Protein AF-A0A1E3VN25-F1 (afdb_monomer_lite)

Radius of gyration: 20.69 Å; chains: 1; bounding box: 50×33×60 Å

pLDDT: mean 80.06, std 19.4, range [27.08, 98.56]

Foldseek 3Di:
DDDDVDQDEAEAAEEDEAAQVAEDEKEAEQVQGIHAYEYNYAAEYHAHEYEYEYDQDQHDQKHKHQRYHDVDPDAHHDDHNYYDYQAPQWDWDWDCLDDVGRTIMIMIGGDPDFLLNLEDDPQSNLLRVLLSPDDCPDPLVSVLRRDGSVSNNVSSVQLVVVDPPPPPDDDDPDSNVSNVVSPPD

Organism: NCBI:txid1774970

Structure (mmCIF, N/CA/C/O backbone):
data_AF-A0A1E3VN25-F1
#
_entry.id   AF-A0A1E3VN25-F1
#
loop_
_atom_site.group_PDB
_atom_site.id
_atom_site.type_symbol
_atom_site.label_atom_id
_atom_site.label_alt_id
_atom_site.label_comp_id
_atom_site.label_asym_id
_atom_site.label_entity_id
_atom_site.label_seq_id
_atom_site.pdbx_PDB_ins_code
_atom_site.Cartn_x
_atom_site.Cartn_y
_atom_site.Cartn_z
_atom_site.occupancy
_atom_site.B_iso_or_equiv
_atom_site.auth_seq_id
_atom_site.auth_comp_id
_atom_site.auth_asym_id
_atom_site.auth_atom_id
_atom_site.pdbx_PDB_model_num
ATOM 1 N N . MET A 1 1 ? 5.893 9.841 14.122 1.00 37.09 1 MET A N 1
ATOM 2 C CA . MET A 1 1 ? 6.562 8.574 14.471 1.00 37.09 1 MET A CA 1
ATOM 3 C C . MET A 1 1 ? 6.726 7.831 13.165 1.00 37.09 1 MET A C 1
ATOM 5 O O . MET A 1 1 ? 5.731 7.710 12.468 1.00 37.09 1 MET A O 1
ATOM 9 N N . ALA A 1 2 ? 7.944 7.460 12.795 1.00 27.08 2 ALA A N 1
ATOM 10 C CA . ALA A 1 2 ? 8.196 6.635 11.620 1.00 27.08 2 ALA A CA 1
ATOM 11 C C . ALA A 1 2 ? 8.953 5.391 12.107 1.00 27.08 2 ALA A C 1
ATOM 13 O O . ALA A 1 2 ? 9.999 5.564 12.744 1.00 27.08 2 ALA A O 1
ATOM 14 N N . PRO A 1 3 ? 8.425 4.176 11.910 1.00 46.34 3 PRO A N 1
ATOM 15 C CA . PRO A 1 3 ? 9.238 2.965 11.883 1.00 46.34 3 PRO A CA 1
ATOM 16 C C . PRO A 1 3 ? 10.081 2.976 10.586 1.00 46.34 3 PRO A C 1
ATOM 18 O O . PRO A 1 3 ? 9.700 3.623 9.622 1.00 46.34 3 PRO A O 1
ATOM 21 N N . GLY A 1 4 ? 11.253 2.356 10.478 1.00 43.91 4 GLY A N 1
ATOM 22 C CA . GLY A 1 4 ? 12.013 1.678 11.514 1.00 43.91 4 GLY A CA 1
ATOM 23 C C . GLY A 1 4 ? 12.790 0.444 11.059 1.00 43.91 4 GLY A C 1
ATOM 24 O O . GLY A 1 4 ? 13.275 -0.232 11.951 1.00 43.91 4 GLY A O 1
ATOM 25 N N . ASN A 1 5 ? 12.933 0.109 9.764 1.00 50.78 5 ASN A N 1
ATOM 26 C CA . ASN A 1 5 ? 13.667 -1.091 9.281 1.00 50.78 5 ASN A CA 1
ATOM 27 C C . ASN A 1 5 ? 13.199 -2.433 9.900 1.00 50.78 5 ASN A C 1
ATOM 29 O O . ASN A 1 5 ? 13.860 -3.463 9.750 1.00 50.78 5 ASN A O 1
ATOM 33 N N . SER A 1 6 ? 12.078 -2.422 10.613 1.00 73.12 6 SER A N 1
ATOM 34 C CA . SER A 1 6 ? 11.507 -3.533 11.357 1.00 73.12 6 SER A CA 1
ATOM 35 C C . SER A 1 6 ? 10.011 -3.323 11.358 1.00 73.12 6 SER A C 1
ATOM 37 O O . SER A 1 6 ? 9.541 -2.316 11.884 1.00 73.12 6 SER A O 1
ATOM 39 N N . PHE A 1 7 ? 9.290 -4.319 10.856 1.00 82.44 7 PHE A N 1
ATOM 40 C CA . PHE A 1 7 ? 7.838 -4.370 10.938 1.00 82.44 7 PHE A CA 1
ATOM 41 C C . PHE A 1 7 ? 7.413 -4.251 12.404 1.00 82.44 7 PHE A C 1
ATOM 43 O O . PHE A 1 7 ? 7.749 -5.093 13.244 1.00 82.44 7 PHE A O 1
ATOM 50 N N . GLY A 1 8 ? 6.756 -3.148 12.727 1.00 89.44 8 GLY A N 1
ATOM 51 C CA . GLY A 1 8 ? 6.396 -2.754 14.074 1.00 89.44 8 GLY A CA 1
ATOM 52 C C . GLY A 1 8 ? 4.939 -3.055 14.391 1.00 89.44 8 GLY A C 1
ATOM 53 O O . GLY A 1 8 ? 4.064 -3.051 13.530 1.00 89.44 8 GLY A O 1
ATOM 54 N N . THR A 1 9 ? 4.651 -3.274 15.672 1.00 94.00 9 THR A N 1
ATOM 55 C CA . THR A 1 9 ? 3.278 -3.232 16.182 1.00 94.00 9 THR A CA 1
ATOM 56 C C . THR A 1 9 ? 3.162 -2.144 17.238 1.00 94.00 9 THR A C 1
ATOM 58 O O . THR A 1 9 ? 3.944 -2.109 18.187 1.00 94.00 9 THR A O 1
ATOM 61 N N . ILE A 1 10 ? 2.181 -1.259 17.075 1.00 94.50 10 ILE A N 1
ATOM 62 C CA . ILE A 1 10 ? 1.842 -0.218 18.051 1.00 94.50 10 ILE A CA 1
ATOM 63 C C . ILE A 1 10 ? 0.465 -0.529 18.623 1.00 94.50 10 ILE A C 1
ATOM 65 O O . ILE A 1 10 ? -0.475 -0.751 17.869 1.00 94.50 10 ILE A O 1
ATOM 69 N N . THR A 1 11 ? 0.323 -0.499 19.946 1.00 95.88 11 THR A N 1
ATOM 70 C CA . THR A 1 11 ? -0.977 -0.656 20.613 1.00 95.88 11 THR A CA 1
ATOM 71 C C . THR A 1 11 ? -1.480 0.687 21.128 1.00 95.88 11 THR A C 1
ATOM 73 O O . THR A 1 11 ? -0.760 1.405 21.822 1.00 95.88 11 THR A O 1
ATOM 76 N N . VAL A 1 12 ? -2.736 1.009 20.825 1.00 96.56 12 VAL A N 1
ATOM 77 C CA . VAL A 1 12 ? -3.439 2.209 21.282 1.00 96.56 12 VAL A CA 1
ATOM 78 C C . VAL A 1 12 ? -4.573 1.790 22.213 1.00 96.56 12 VAL A C 1
ATOM 80 O O . VAL A 1 12 ? -5.569 1.221 21.778 1.00 96.56 12 VAL A O 1
ATOM 83 N N . ASN A 1 13 ? -4.436 2.099 23.503 1.00 95.50 13 ASN A N 1
ATOM 84 C CA . ASN A 1 13 ? -5.470 1.857 24.514 1.00 95.50 13 ASN A CA 1
ATOM 85 C C . ASN A 1 13 ? -6.405 3.069 24.622 1.00 95.50 13 ASN A C 1
ATOM 87 O O . ASN A 1 13 ? -6.317 3.853 25.567 1.00 95.50 13 ASN A O 1
ATOM 91 N N . GLY A 1 14 ? -7.245 3.264 23.607 1.00 94.69 14 GLY A N 1
ATOM 92 C CA . GLY A 1 14 ? -8.163 4.395 23.505 1.00 94.69 14 GLY A CA 1
ATOM 93 C C . GLY A 1 14 ? -8.570 4.677 22.061 1.00 94.69 14 GLY A C 1
ATOM 94 O O . GLY A 1 14 ? -8.348 3.864 21.169 1.00 94.69 14 GLY A O 1
ATOM 95 N N . ALA A 1 15 ? -9.170 5.845 21.824 1.00 94.94 15 ALA A N 1
ATOM 96 C CA . ALA A 1 15 ? -9.572 6.240 20.479 1.00 94.94 15 ALA A CA 1
ATOM 97 C C . ALA A 1 15 ? -8.350 6.525 19.587 1.00 94.94 15 ALA A C 1
ATOM 99 O O . ALA A 1 15 ? -7.492 7.338 19.934 1.00 94.94 15 ALA A O 1
ATOM 100 N N . PHE A 1 16 ? -8.316 5.910 18.406 1.00 96.94 16 PHE A N 1
ATOM 101 C CA . PHE A 1 16 ? -7.372 6.226 17.340 1.00 96.94 16 PHE A CA 1
ATOM 102 C C . PHE A 1 16 ? -8.058 7.136 16.320 1.00 96.94 16 PHE A C 1
ATOM 104 O O . PHE A 1 16 ? -9.130 6.819 15.805 1.00 96.94 16 PHE A O 1
ATOM 111 N N . SER A 1 17 ? -7.492 8.314 16.052 1.00 96.88 17 SER A N 1
ATOM 112 C CA . SER A 1 17 ? -8.093 9.288 15.135 1.00 96.88 17 SER A CA 1
ATOM 113 C C . SER A 1 17 ? -7.047 9.964 14.259 1.00 96.88 17 SER A C 1
ATOM 115 O O . SER A 1 17 ? -6.059 10.488 14.765 1.00 96.88 17 SER A O 1
ATOM 117 N N . MET A 1 18 ? -7.286 9.968 12.947 1.00 97.25 18 MET A N 1
ATOM 118 C CA . MET A 1 18 ? -6.381 10.531 11.941 1.00 97.25 18 MET A CA 1
ATOM 119 C C . MET A 1 18 ? -7.134 11.524 11.054 1.00 97.25 18 MET A C 1
ATOM 121 O O . MET A 1 18 ? -8.080 11.143 10.364 1.00 97.25 18 MET A O 1
ATOM 125 N N . ALA A 1 19 ? -6.704 12.788 11.059 1.00 96.50 19 ALA A N 1
ATOM 126 C CA . ALA A 1 19 ? -7.334 13.874 10.306 1.00 96.50 19 ALA A CA 1
ATOM 127 C C . ALA A 1 19 ? -6.709 14.072 8.918 1.00 96.50 19 ALA A C 1
ATOM 129 O O . ALA A 1 19 ? -5.633 13.556 8.639 1.00 96.50 19 ALA A O 1
ATOM 130 N N . ALA A 1 20 ? -7.346 14.860 8.047 1.00 94.06 20 ALA A N 1
ATOM 131 C CA . ALA A 1 20 ? -6.892 15.079 6.667 1.00 94.06 20 ALA A CA 1
ATOM 132 C C . ALA A 1 20 ? -5.449 15.607 6.517 1.00 94.06 20 ALA A C 1
ATOM 134 O O . ALA A 1 20 ? -4.796 15.331 5.516 1.00 94.06 20 ALA A O 1
ATOM 135 N N . ALA A 1 21 ? -4.930 16.332 7.514 1.00 93.56 21 ALA A N 1
ATOM 136 C CA . ALA A 1 21 ? -3.541 16.805 7.531 1.00 93.56 21 ALA A CA 1
ATOM 137 C C . ALA A 1 21 ? -2.537 15.761 8.067 1.00 93.56 21 ALA A C 1
ATOM 139 O O . ALA A 1 21 ? -1.338 16.026 8.123 1.00 93.56 21 ALA A O 1
ATOM 140 N N . SER A 1 22 ? -3.017 14.595 8.503 1.00 96.62 22 SER A N 1
ATOM 141 C CA . SER A 1 22 ? -2.207 13.509 9.048 1.00 96.62 22 SER A CA 1
ATOM 142 C C . SER A 1 22 ? -1.805 12.512 7.959 1.00 96.62 22 SER A C 1
ATOM 144 O O . SER A 1 22 ? -2.571 12.229 7.036 1.00 96.62 22 SER A O 1
ATOM 146 N N . THR A 1 23 ? -0.624 11.918 8.128 1.00 96.88 23 THR A N 1
ATOM 147 C CA . THR A 1 23 ? -0.127 10.817 7.295 1.00 96.88 23 THR A CA 1
ATOM 148 C C . THR A 1 23 ? 0.057 9.575 8.158 1.00 96.88 23 THR A C 1
ATOM 150 O O . THR A 1 23 ? 0.728 9.639 9.187 1.00 96.88 23 THR A O 1
ATOM 153 N N . PHE A 1 24 ? -0.536 8.460 7.738 1.00 97.12 24 PHE A N 1
ATOM 154 C CA . PHE A 1 24 ? -0.269 7.128 8.263 1.00 97.12 24 PHE A CA 1
ATOM 155 C C . PHE A 1 24 ? 0.717 6.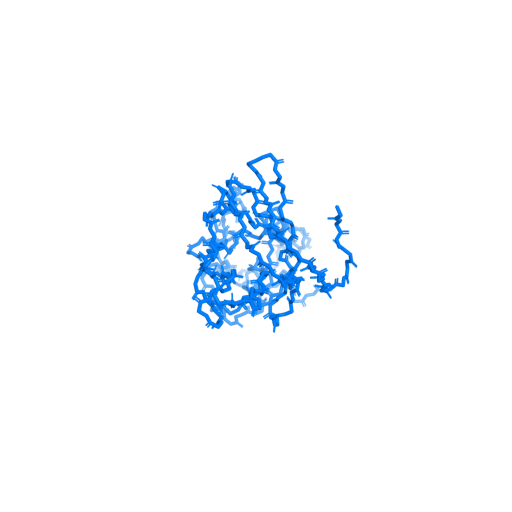433 7.323 1.00 97.12 24 PHE A C 1
ATOM 157 O O . PHE A 1 24 ? 0.411 6.249 6.147 1.00 97.12 24 PHE A O 1
ATOM 164 N N . GLU A 1 25 ? 1.909 6.111 7.813 1.00 96.31 25 GLU A N 1
ATOM 165 C CA . GLU A 1 25 ? 2.937 5.408 7.042 1.00 96.31 25 GLU A CA 1
ATOM 166 C C . GLU A 1 25 ? 3.028 3.960 7.526 1.00 96.31 25 GLU A C 1
ATOM 168 O O . GLU A 1 25 ? 2.989 3.730 8.734 1.00 96.31 25 GLU A O 1
ATOM 173 N N . VAL A 1 26 ? 3.108 3.011 6.590 1.00 95.88 26 VAL A N 1
ATOM 174 C CA . VAL A 1 26 ? 3.227 1.574 6.882 1.00 95.88 26 VAL A CA 1
ATOM 175 C C . VAL A 1 26 ? 4.288 0.932 5.994 1.00 95.88 26 VAL A C 1
ATOM 177 O O . VAL A 1 26 ? 4.259 1.096 4.771 1.00 95.88 26 VAL A O 1
ATOM 180 N N . GLU A 1 27 ? 5.216 0.197 6.600 1.00 94.31 27 GLU A N 1
ATOM 181 C CA . GLU A 1 27 ? 6.178 -0.666 5.911 1.00 94.31 27 GLU A CA 1
ATOM 182 C C . GLU A 1 27 ? 5.552 -2.046 5.649 1.00 94.31 27 GLU A C 1
ATOM 184 O O . GLU A 1 27 ? 4.915 -2.612 6.537 1.00 94.31 27 GLU A O 1
ATOM 189 N N . VAL A 1 28 ? 5.712 -2.598 4.439 1.00 94.88 28 VAL A N 1
ATOM 190 C CA . VAL A 1 28 ? 5.210 -3.940 4.071 1.00 94.88 28 VAL A CA 1
ATOM 191 C C . VAL A 1 28 ? 6.197 -4.695 3.179 1.00 94.88 28 VAL A C 1
ATOM 193 O O . VAL A 1 28 ? 7.007 -4.072 2.493 1.00 94.88 28 VAL A O 1
ATOM 196 N N . ASP A 1 29 ? 6.114 -6.027 3.129 1.00 90.81 29 ASP A N 1
ATOM 197 C CA . ASP A 1 29 ? 6.879 -6.845 2.180 1.00 90.81 29 ASP A CA 1
ATOM 198 C C . ASP A 1 29 ? 6.045 -7.882 1.413 1.00 90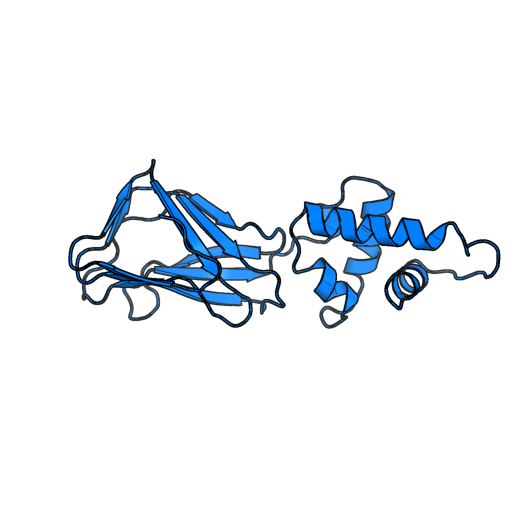.81 29 ASP A C 1
ATOM 200 O O . ASP A 1 29 ? 4.890 -8.179 1.727 1.00 90.81 29 ASP A O 1
ATOM 204 N N . ALA A 1 30 ? 6.664 -8.480 0.395 1.00 88.62 30 ALA A N 1
ATOM 205 C CA . ALA A 1 30 ? 6.043 -9.502 -0.443 1.00 88.62 30 ALA A CA 1
ATOM 206 C C . ALA A 1 30 ? 5.728 -10.824 0.287 1.00 88.62 30 ALA A C 1
ATOM 208 O O . ALA A 1 30 ? 4.957 -11.629 -0.237 1.00 88.62 30 ALA A O 1
ATOM 209 N N . ALA A 1 31 ? 6.320 -11.066 1.462 1.00 88.06 31 ALA A N 1
ATOM 210 C CA . ALA A 1 31 ? 6.054 -12.246 2.281 1.00 88.06 31 ALA A CA 1
ATOM 211 C C . ALA A 1 31 ? 4.814 -12.073 3.178 1.00 88.06 31 ALA A C 1
ATOM 213 O O . ALA A 1 31 ? 4.353 -13.053 3.762 1.00 88.06 31 ALA A O 1
ATOM 214 N N . GLY A 1 32 ? 4.253 -10.862 3.251 1.00 91.31 32 GLY A N 1
ATOM 215 C CA . GLY A 1 32 ? 3.092 -10.543 4.082 1.00 91.31 32 GLY A CA 1
ATOM 216 C C . GLY A 1 32 ? 3.454 -9.889 5.417 1.00 91.31 32 GLY A C 1
ATOM 217 O O . GLY A 1 32 ? 2.557 -9.618 6.217 1.00 91.31 32 GLY A O 1
ATOM 218 N N . ASN A 1 33 ? 4.733 -9.610 5.684 1.00 94.50 33 ASN A N 1
ATOM 219 C CA . ASN A 1 33 ? 5.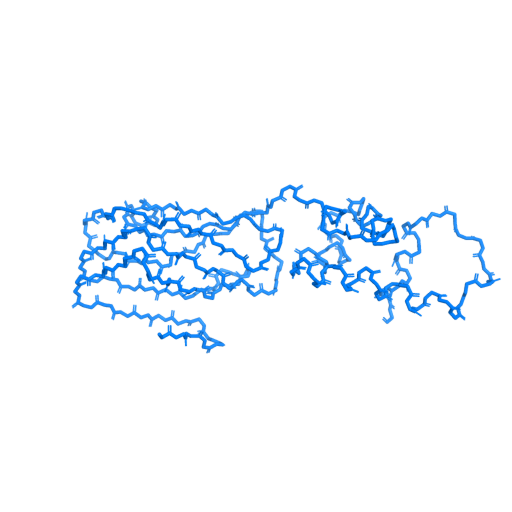131 -8.878 6.884 1.00 94.50 33 ASN A CA 1
ATOM 220 C C . ASN A 1 33 ? 4.776 -7.396 6.726 1.00 94.50 33 ASN A C 1
ATOM 222 O O . ASN A 1 33 ? 4.853 -6.851 5.622 1.00 94.50 33 ASN A O 1
ATOM 226 N N . HIS A 1 34 ? 4.350 -6.759 7.817 1.00 96.06 34 HIS A N 1
ATOM 227 C CA . HIS A 1 34 ? 3.887 -5.375 7.790 1.00 96.06 34 HIS A CA 1
ATOM 228 C C . HIS A 1 34 ? 3.886 -4.705 9.160 1.00 96.06 34 HIS A C 1
ATOM 230 O O . HIS A 1 34 ? 3.764 -5.369 10.192 1.00 96.06 34 HIS A O 1
ATOM 236 N N . ASP A 1 35 ? 3.942 -3.375 9.139 1.00 96.38 35 ASP A N 1
ATOM 237 C CA . ASP A 1 35 ? 3.552 -2.541 10.268 1.00 96.38 35 ASP A CA 1
ATOM 238 C C . ASP A 1 35 ? 2.059 -2.676 10.571 1.00 96.38 35 ASP A C 1
ATOM 240 O O . ASP A 1 35 ? 1.219 -2.720 9.669 1.00 96.38 35 ASP A O 1
ATOM 244 N N . LYS A 1 36 ? 1.720 -2.675 11.860 1.00 95.75 36 LYS A N 1
ATOM 245 C CA . LYS A 1 36 ? 0.339 -2.782 12.329 1.00 95.75 36 LYS A CA 1
ATOM 246 C C . LYS A 1 36 ? 0.073 -1.899 13.539 1.00 95.75 36 LYS A C 1
ATOM 248 O O . LYS A 1 36 ? 0.872 -1.829 14.473 1.00 95.75 36 LYS A O 1
ATOM 253 N N . VAL A 1 37 ? -1.106 -1.287 13.575 1.00 97.44 37 VAL A N 1
ATOM 254 C CA . VAL A 1 37 ? -1.640 -0.637 14.776 1.00 97.44 37 VAL A CA 1
ATOM 255 C C . VAL A 1 37 ? -2.777 -1.482 15.338 1.00 97.44 37 VAL A C 1
ATOM 257 O O . VAL A 1 37 ? -3.726 -1.783 14.629 1.00 97.44 37 VAL A O 1
ATOM 260 N N . VAL A 1 38 ? -2.697 -1.859 16.609 1.00 97.50 38 VAL A N 1
ATOM 261 C CA . VAL A 1 38 ? -3.798 -2.484 17.353 1.00 97.50 38 VAL A CA 1
ATOM 262 C C . VAL A 1 38 ? -4.515 -1.395 18.139 1.00 97.50 38 VAL A C 1
ATOM 264 O O . VAL A 1 38 ? -3.873 -0.666 18.896 1.00 97.50 38 VAL A O 1
ATOM 267 N N . VAL A 1 39 ? -5.826 -1.269 17.968 1.00 98.00 39 VAL A N 1
ATOM 268 C CA . VAL A 1 39 ? -6.638 -0.239 18.621 1.00 98.00 39 VAL A CA 1
ATOM 269 C C . VAL A 1 39 ? -7.662 -0.901 19.535 1.00 98.00 39 VAL A C 1
ATOM 271 O O . VAL A 1 39 ? -8.545 -1.617 19.075 1.00 98.00 39 VAL A O 1
ATOM 274 N N . ASN A 1 40 ? -7.559 -0.606 20.830 1.00 96.00 40 ASN A N 1
ATOM 275 C CA . ASN A 1 40 ? -8.482 -1.059 21.872 1.00 96.00 40 ASN A CA 1
ATOM 276 C C . ASN A 1 40 ? -9.466 0.076 22.201 1.00 96.00 40 ASN A C 1
ATOM 278 O O . ASN A 1 40 ? -9.494 0.611 23.313 1.00 96.00 40 ASN A O 1
ATOM 282 N N . GLY A 1 41 ? -10.201 0.527 21.187 1.00 95.38 41 GLY A N 1
ATOM 283 C CA . GLY A 1 41 ? -11.084 1.688 21.224 1.00 95.38 41 GLY A CA 1
ATOM 284 C C . GLY A 1 41 ? -11.546 2.068 19.817 1.00 95.38 41 GLY A C 1
ATOM 285 O O . GLY A 1 41 ? -11.304 1.341 18.865 1.00 95.38 41 GLY A O 1
ATOM 286 N N . THR A 1 42 ? -12.187 3.228 19.660 1.00 96.12 42 THR A N 1
ATOM 287 C CA . THR A 1 42 ? -12.768 3.596 18.358 1.00 96.12 42 THR A CA 1
ATOM 288 C C . THR A 1 42 ? -11.722 4.005 17.326 1.00 96.12 42 THR A C 1
ATOM 290 O O . THR A 1 42 ? -10.838 4.806 17.647 1.00 96.12 42 THR A O 1
ATOM 293 N N . VAL A 1 43 ? -11.906 3.593 16.071 1.00 98.06 43 VAL A N 1
ATOM 294 C CA . VAL A 1 43 ? -11.091 4.021 14.920 1.00 98.06 43 VAL A CA 1
ATOM 295 C C . VAL A 1 43 ? -11.839 5.071 14.089 1.00 98.06 43 VAL A C 1
ATOM 297 O O . VAL A 1 43 ? -12.880 4.778 13.502 1.00 98.06 43 VAL A O 1
ATOM 300 N N . ASN A 1 44 ? -11.295 6.291 13.990 1.00 97.62 44 ASN A N 1
ATOM 301 C CA . ASN A 1 44 ? -11.853 7.375 13.168 1.00 97.62 44 ASN A CA 1
ATOM 302 C C . ASN A 1 44 ? -10.832 7.889 12.135 1.00 97.62 44 ASN A C 1
ATOM 304 O O . ASN A 1 44 ? -9.825 8.504 12.486 1.00 97.62 44 ASN A O 1
ATOM 308 N N . LEU A 1 45 ? -11.116 7.707 10.849 1.00 98.00 45 LEU A N 1
ATOM 309 C CA . LEU A 1 45 ? -10.293 8.179 9.735 1.00 98.00 45 LEU A CA 1
ATOM 310 C C . LEU A 1 45 ? -11.032 9.294 8.988 1.00 98.00 45 LEU A C 1
ATOM 312 O O . LEU A 1 45 ? -11.996 9.051 8.265 1.00 98.00 45 LEU A O 1
ATOM 316 N N . THR A 1 46 ? -10.596 10.540 9.157 1.00 97.00 46 THR A N 1
ATOM 317 C CA . THR A 1 46 ? -11.259 11.725 8.588 1.00 97.00 46 THR A CA 1
ATOM 318 C C . THR A 1 46 ? -10.443 12.330 7.448 1.00 97.00 46 THR A C 1
ATOM 320 O O . THR A 1 46 ? -10.122 13.518 7.439 1.00 97.00 46 THR A O 1
ATOM 323 N N . GLY A 1 47 ? -10.108 11.493 6.460 1.00 96.75 47 GLY A N 1
ATOM 324 C CA . GLY A 1 47 ? -9.461 11.925 5.220 1.00 96.75 47 GLY A CA 1
ATOM 325 C C . GLY A 1 47 ? -7.933 11.949 5.255 1.00 96.75 47 GLY A C 1
ATOM 326 O O . GLY A 1 47 ? -7.326 12.533 4.363 1.00 96.75 47 GLY A O 1
ATOM 327 N N . ALA A 1 48 ? -7.305 11.332 6.260 1.00 98.06 48 ALA A N 1
ATOM 328 C CA . ALA A 1 48 ? -5.848 11.216 6.349 1.00 98.06 48 ALA A CA 1
ATOM 329 C C . ALA A 1 48 ? -5.227 10.540 5.114 1.00 98.06 48 ALA A C 1
ATOM 331 O O . ALA A 1 48 ? -5.897 9.798 4.392 1.00 98.06 48 ALA A O 1
ATOM 332 N N . THR A 1 49 ? -3.933 10.762 4.898 1.00 98.25 49 THR A N 1
ATOM 333 C CA . THR A 1 49 ? -3.170 10.111 3.822 1.00 98.25 49 THR A CA 1
ATOM 334 C C . THR A 1 49 ? -2.579 8.791 4.311 1.00 98.25 49 THR A C 1
ATOM 336 O O . THR A 1 49 ? -1.893 8.783 5.329 1.00 98.25 49 THR A O 1
ATOM 339 N N . LEU A 1 50 ? -2.782 7.693 3.580 1.00 98.06 50 LEU A N 1
ATOM 340 C CA . LEU A 1 50 ? -2.047 6.438 3.769 1.00 98.06 50 LEU A CA 1
ATOM 341 C C . LEU A 1 50 ? -0.859 6.382 2.801 1.00 98.06 50 LEU A C 1
ATOM 343 O O . LEU A 1 50 ? -1.035 6.460 1.584 1.00 98.06 50 LEU A O 1
ATOM 347 N N . LYS A 1 51 ? 0.351 6.225 3.335 1.00 97.00 51 LYS A N 1
ATOM 348 C CA . LYS A 1 51 ? 1.590 6.069 2.573 1.00 97.00 51 LYS A CA 1
ATOM 349 C C . LYS A 1 51 ? 2.179 4.681 2.819 1.00 97.00 51 LYS A C 1
ATOM 351 O O . LYS A 1 51 ? 2.632 4.375 3.914 1.00 97.00 51 LYS A O 1
ATOM 356 N N . VAL A 1 52 ? 2.183 3.856 1.781 1.00 96.00 52 VAL A N 1
ATOM 357 C CA . VAL A 1 52 ? 2.694 2.486 1.817 1.00 96.00 52 VAL A CA 1
ATOM 358 C C . VAL A 1 52 ? 4.142 2.468 1.342 1.00 96.00 52 VAL A C 1
ATOM 360 O O . VAL A 1 52 ? 4.438 2.826 0.197 1.00 96.00 52 VAL A O 1
ATOM 363 N N . LEU A 1 53 ? 5.037 2.033 2.223 1.00 93.44 53 LEU A N 1
ATOM 364 C CA . LEU A 1 53 ? 6.438 1.758 1.939 1.00 93.44 53 LEU A CA 1
ATOM 365 C C . LEU A 1 53 ? 6.605 0.252 1.713 1.00 93.44 53 LEU A C 1
ATOM 367 O O . LEU A 1 53 ? 6.956 -0.508 2.610 1.00 93.44 53 LEU A O 1
ATOM 371 N N . ALA A 1 54 ? 6.308 -0.184 0.495 1.00 91.06 54 ALA A N 1
ATOM 372 C CA . ALA A 1 54 ? 6.505 -1.557 0.068 1.00 91.06 54 ALA A CA 1
ATOM 373 C C . ALA A 1 54 ? 7.996 -1.816 -0.194 1.00 91.06 54 ALA A C 1
ATOM 375 O O . ALA A 1 54 ? 8.624 -1.131 -1.010 1.00 91.06 54 ALA A O 1
ATOM 376 N N . ALA A 1 55 ? 8.558 -2.805 0.496 1.00 86.81 55 ALA A N 1
ATOM 377 C CA . ALA A 1 55 ? 9.898 -3.307 0.239 1.00 86.81 55 ALA A CA 1
ATOM 378 C C . ALA A 1 55 ? 9.949 -4.026 -1.116 1.00 86.81 55 ALA A C 1
ATOM 380 O O . ALA A 1 55 ? 8.962 -4.635 -1.545 1.00 86.81 55 ALA A O 1
ATOM 381 N N . ASP A 1 56 ? 11.111 -3.990 -1.769 1.00 76.62 56 ASP A N 1
ATOM 382 C CA . ASP A 1 56 ? 11.361 -4.754 -2.990 1.00 76.62 56 ASP A CA 1
ATOM 383 C C . ASP A 1 56 ? 11.152 -6.254 -2.710 1.00 76.62 56 ASP A C 1
ATOM 385 O O . ASP A 1 56 ? 11.748 -6.832 -1.802 1.00 76.62 56 ASP A O 1
ATOM 389 N N . GLY A 1 57 ? 10.313 -6.915 -3.504 1.00 72.50 57 GLY A N 1
ATOM 390 C CA . GLY A 1 57 ? 10.029 -8.336 -3.328 1.00 72.50 57 GLY A CA 1
ATOM 391 C C . GLY A 1 57 ? 9.026 -8.851 -4.348 1.00 72.50 57 GLY A C 1
ATOM 392 O O . GLY A 1 57 ? 8.314 -8.070 -4.967 1.00 72.50 57 GLY A O 1
ATOM 393 N N . ALA A 1 58 ? 8.976 -10.168 -4.550 1.00 76.38 58 ALA A N 1
ATOM 394 C CA . ALA A 1 58 ? 8.078 -10.789 -5.523 1.00 76.38 58 ALA A CA 1
ATOM 395 C C . ALA A 1 58 ? 6.642 -10.880 -4.981 1.00 76.38 58 ALA A C 1
ATOM 397 O O . ALA A 1 58 ? 6.227 -11.927 -4.486 1.00 76.38 58 ALA A O 1
ATOM 398 N N . TYR A 1 59 ? 5.893 -9.778 -5.070 1.00 84.12 59 TYR A N 1
ATOM 399 C CA . TYR A 1 59 ? 4.487 -9.746 -4.663 1.00 84.12 59 TYR A CA 1
ATOM 400 C C . TYR A 1 59 ? 3.654 -10.719 -5.501 1.00 84.12 59 TYR A C 1
ATOM 402 O O . TYR A 1 59 ? 3.844 -10.860 -6.717 1.00 84.12 59 TYR A O 1
ATOM 410 N N . ARG A 1 60 ? 2.698 -11.370 -4.835 1.00 83.12 60 ARG A N 1
ATOM 411 C CA . ARG A 1 60 ? 1.643 -12.153 -5.484 1.00 83.12 60 ARG A CA 1
ATOM 412 C C . ARG A 1 60 ? 0.738 -11.210 -6.289 1.00 83.12 60 ARG A C 1
ATOM 414 O O . ARG A 1 60 ? 0.861 -9.992 -6.201 1.00 83.12 60 ARG A O 1
ATOM 421 N N . ASN A 1 61 ? -0.190 -11.764 -7.074 1.00 84.38 61 ASN A N 1
ATOM 422 C CA . ASN A 1 61 ? -1.177 -10.938 -7.789 1.00 84.38 61 ASN A CA 1
ATOM 423 C C . ASN A 1 61 ? -1.970 -10.030 -6.841 1.00 84.38 61 ASN A C 1
ATOM 425 O O . ASN A 1 61 ? -2.368 -8.943 -7.242 1.00 84.38 61 ASN A O 1
ATOM 429 N N . SER A 1 62 ? -2.160 -10.488 -5.605 1.00 90.19 62 SER A N 1
ATOM 430 C CA . SER A 1 62 ? -2.770 -9.754 -4.511 1.00 90.19 62 SER A CA 1
ATOM 431 C C . SER A 1 62 ? -2.158 -10.237 -3.190 1.00 90.19 62 SER A C 1
ATOM 433 O O . SER A 1 62 ? -1.947 -11.446 -3.014 1.00 90.19 62 SER A O 1
ATOM 435 N N . THR A 1 63 ? -1.853 -9.294 -2.297 1.00 94.00 63 THR A N 1
ATOM 436 C CA . THR A 1 63 ? -1.415 -9.552 -0.919 1.00 94.00 63 THR A CA 1
ATOM 437 C C . THR A 1 63 ? -2.153 -8.619 0.041 1.00 94.00 63 THR A C 1
ATOM 439 O O . THR A 1 63 ? -2.195 -7.412 -0.198 1.00 94.00 63 THR A O 1
ATOM 442 N N . ASP A 1 64 ? -2.686 -9.177 1.129 1.00 96.75 64 ASP A N 1
ATOM 443 C CA . ASP A 1 64 ? -3.431 -8.450 2.163 1.00 96.75 64 ASP A CA 1
ATOM 444 C C . ASP A 1 64 ? -2.590 -8.210 3.424 1.00 96.75 64 ASP A C 1
ATOM 446 O O . ASP A 1 64 ? -1.815 -9.074 3.842 1.00 96.75 64 ASP A O 1
ATOM 450 N N . TYR A 1 65 ? -2.799 -7.056 4.059 1.00 97.81 65 TYR A N 1
ATOM 451 C CA . TYR A 1 65 ? -2.111 -6.601 5.266 1.00 97.81 65 TYR A CA 1
ATOM 452 C C . TYR A 1 65 ? -3.108 -5.938 6.221 1.00 97.81 65 TYR A C 1
ATOM 454 O O . TYR A 1 65 ? -3.745 -4.944 5.868 1.00 97.81 65 TYR A O 1
ATOM 462 N N . VAL A 1 66 ? -3.228 -6.441 7.450 1.00 98.06 66 VAL A N 1
ATOM 463 C CA . VAL A 1 66 ? -4.071 -5.813 8.481 1.00 98.06 66 VAL A CA 1
ATOM 464 C C . VAL A 1 66 ? -3.280 -4.677 9.124 1.00 98.06 66 VAL A C 1
ATOM 466 O O . VAL A 1 66 ? -2.553 -4.876 10.095 1.00 98.06 66 VAL A O 1
ATOM 469 N N . ILE A 1 67 ? -3.401 -3.476 8.563 1.00 98.25 67 ILE A N 1
ATOM 470 C CA . ILE A 1 67 ? -2.611 -2.310 8.985 1.00 98.25 67 ILE A CA 1
ATOM 471 C C . ILE A 1 67 ? -3.197 -1.613 10.218 1.00 98.25 67 ILE A C 1
ATOM 473 O O . ILE A 1 67 ? -2.459 -0.986 10.981 1.00 98.25 67 ILE A O 1
ATOM 477 N N . ILE A 1 68 ? -4.508 -1.746 10.444 1.00 98.31 68 ILE A N 1
ATOM 478 C CA . ILE A 1 68 ? -5.159 -1.372 11.703 1.00 98.31 68 ILE A CA 1
ATOM 479 C C . ILE A 1 68 ? -6.062 -2.529 12.124 1.00 98.31 68 ILE A C 1
ATOM 481 O O . ILE A 1 68 ? -7.061 -2.798 11.461 1.00 98.31 68 ILE A O 1
ATOM 485 N N . ALA A 1 69 ? -5.698 -3.188 13.221 1.00 98.00 69 ALA A N 1
ATOM 486 C CA . ALA A 1 69 ? -6.527 -4.178 13.892 1.00 98.00 69 ALA A CA 1
ATOM 487 C C . ALA A 1 69 ? -7.406 -3.470 14.929 1.00 98.00 69 ALA A C 1
ATOM 489 O O . ALA A 1 69 ? -6.888 -2.876 15.880 1.00 98.00 69 ALA A O 1
ATOM 490 N N . ASN A 1 70 ? -8.716 -3.501 14.726 1.00 97.06 70 ASN A N 1
ATOM 491 C CA . ASN A 1 70 ? -9.699 -2.908 15.618 1.00 97.06 70 ASN A CA 1
ATOM 492 C C . ASN A 1 70 ? -10.287 -4.006 16.513 1.00 97.06 70 ASN A C 1
ATOM 494 O O . ASN A 1 70 ? -11.200 -4.720 16.114 1.00 97.06 70 ASN A O 1
ATOM 498 N N . ASP A 1 71 ? -9.757 -4.135 17.730 1.00 88.44 71 ASP A N 1
ATOM 499 C CA . ASP A 1 71 ? -10.075 -5.245 18.647 1.00 88.44 71 ASP A CA 1
ATOM 500 C C . ASP A 1 71 ? -11.516 -5.180 19.203 1.00 88.44 71 ASP A C 1
ATOM 502 O O . ASP A 1 71 ? -12.021 -6.126 19.808 1.00 88.44 71 ASP A O 1
ATOM 506 N N . GLY A 1 72 ? -12.199 -4.044 19.013 1.00 81.06 72 GLY A N 1
ATOM 507 C CA . GLY A 1 72 ? -13.592 -3.847 19.399 1.00 81.06 72 GLY A CA 1
ATOM 508 C C . GLY A 1 72 ? -14.599 -4.543 18.475 1.00 81.06 72 GLY A C 1
ATOM 509 O O . GLY A 1 72 ? -14.263 -5.309 17.581 1.00 81.06 72 GLY A O 1
ATOM 510 N N . THR A 1 73 ? -15.882 -4.242 18.683 1.00 87.50 73 THR A N 1
ATOM 511 C CA . THR A 1 73 ? -16.972 -4.628 17.757 1.00 87.50 73 THR A CA 1
ATOM 512 C C . THR A 1 73 ? -17.492 -3.440 16.954 1.00 87.50 73 THR A C 1
ATOM 514 O O . THR A 1 73 ? -18.368 -3.587 16.102 1.00 87.50 73 THR A O 1
ATOM 517 N N . ASP A 1 74 ? -16.985 -2.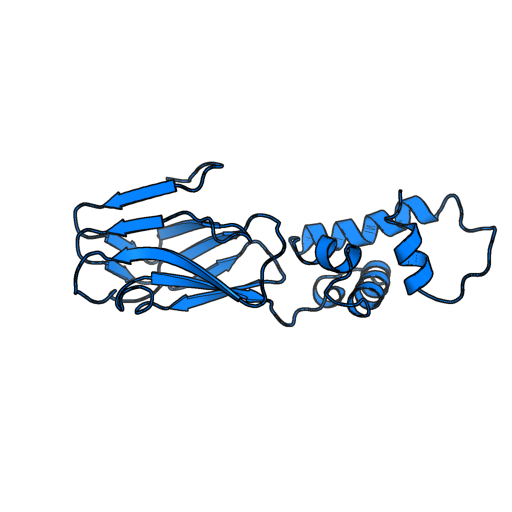240 17.237 1.00 93.31 74 ASP A N 1
ATOM 518 C CA . ASP A 1 74 ? -17.358 -1.041 16.516 1.00 93.31 74 ASP A CA 1
ATOM 519 C C . ASP A 1 74 ? -16.718 -1.016 15.128 1.00 93.31 74 ASP A C 1
ATOM 521 O O . ASP A 1 74 ? -15.603 -1.484 14.904 1.00 93.31 74 ASP A O 1
ATOM 525 N N . SER A 1 75 ? -17.455 -0.456 14.174 1.00 95.56 75 SER A N 1
ATOM 526 C CA . SER A 1 75 ? -16.982 -0.251 12.811 1.00 95.56 75 SER A CA 1
ATOM 527 C C . SER A 1 75 ? -15.961 0.883 12.744 1.00 95.56 75 SER A C 1
ATOM 529 O O . SER A 1 75 ? -16.152 1.921 13.387 1.00 95.56 75 SER A O 1
ATOM 531 N N . VAL A 1 76 ? -14.989 0.769 11.839 1.00 97.56 76 VAL A N 1
ATOM 532 C CA . VAL A 1 76 ? -14.131 1.894 11.447 1.00 97.56 76 VAL A CA 1
ATOM 533 C C . VAL A 1 76 ? -14.990 3.032 10.895 1.00 97.56 76 VAL A C 1
ATOM 535 O O . VAL A 1 76 ? -15.785 2.845 9.971 1.00 97.56 76 VAL A O 1
ATOM 538 N N . LYS A 1 77 ? -14.839 4.238 11.450 1.00 97.62 77 LYS A N 1
ATOM 539 C CA . LYS A 1 77 ? -15.572 5.420 10.986 1.00 97.62 77 LYS A CA 1
ATOM 540 C C . LYS A 1 77 ? -14.739 6.206 9.987 1.00 97.62 77 LYS A C 1
ATOM 542 O O . LYS A 1 77 ? -13.639 6.655 10.298 1.00 97.62 77 LYS A O 1
ATOM 547 N N . GLY A 1 78 ? -15.313 6.459 8.815 1.00 97.31 78 GLY A N 1
ATOM 548 C CA . GLY A 1 78 ? -14.647 7.206 7.751 1.00 97.31 78 GLY A CA 1
ATOM 549 C C . GLY A 1 78 ? -13.585 6.379 7.022 1.00 97.31 78 GLY A C 1
ATOM 550 O O . GLY A 1 78 ? -13.604 5.152 7.072 1.00 97.31 78 GLY A O 1
ATOM 551 N N . LYS A 1 79 ? -12.717 7.054 6.264 1.00 98.12 79 LYS A N 1
ATOM 552 C CA . LYS A 1 79 ? -11.733 6.443 5.357 1.00 98.12 79 LYS A CA 1
ATOM 553 C C . LYS A 1 79 ? -10.479 7.311 5.246 1.00 98.12 79 LYS A C 1
ATOM 555 O O . LYS A 1 79 ? -10.512 8.511 5.545 1.00 98.12 79 LYS A O 1
ATOM 560 N N . PHE A 1 80 ? -9.388 6.724 4.760 1.00 98.50 80 PHE A N 1
ATOM 561 C CA . PHE A 1 80 ? -8.279 7.510 4.224 1.00 98.50 80 PHE A CA 1
ATOM 562 C C . PHE A 1 80 ? -8.765 8.336 3.027 1.00 98.50 80 PHE A C 1
ATOM 564 O O . PHE A 1 80 ? -9.571 7.868 2.222 1.00 98.50 80 PHE A O 1
ATOM 571 N N . GLY A 1 81 ? -8.297 9.578 2.929 1.00 97.56 81 GLY A N 1
ATOM 572 C CA . GLY A 1 81 ? -8.635 10.482 1.828 1.00 97.56 81 GLY A CA 1
ATOM 573 C C . GLY A 1 81 ? -7.792 10.216 0.584 1.00 97.56 81 GLY A C 1
ATOM 574 O O . GLY A 1 81 ? -8.250 10.429 -0.535 1.00 97.56 81 GLY A O 1
ATOM 575 N N . SER A 1 82 ? -6.570 9.724 0.776 1.00 96.50 82 SER A N 1
ATOM 576 C CA . SER A 1 82 ? -5.659 9.328 -0.294 1.00 96.50 82 SER A CA 1
ATOM 577 C C . SER A 1 82 ? -4.810 8.135 0.141 1.00 96.50 82 SER A C 1
ATOM 579 O O . SER A 1 82 ? -4.535 7.955 1.330 1.00 96.50 82 SER A O 1
ATOM 581 N N . VAL A 1 83 ? -4.420 7.302 -0.825 1.00 96.75 83 VAL A N 1
ATOM 582 C CA . VAL A 1 83 ? -3.598 6.109 -0.604 1.00 96.75 83 VAL A CA 1
ATOM 583 C C . VAL A 1 83 ? -2.508 6.067 -1.668 1.00 96.75 83 VAL A C 1
ATOM 585 O O . VAL A 1 83 ? -2.802 6.135 -2.861 1.00 96.75 83 VAL A O 1
ATOM 588 N N . PHE A 1 84 ? -1.253 5.957 -1.242 1.00 93.56 84 PHE A N 1
ATOM 589 C CA . PHE A 1 84 ? -0.087 5.935 -2.123 1.00 93.56 84 PHE A CA 1
ATOM 590 C C . PHE A 1 84 ? 0.813 4.746 -1.810 1.00 93.56 84 PHE A C 1
ATOM 592 O O . PHE A 1 84 ? 0.929 4.343 -0.658 1.00 93.56 84 PHE A O 1
ATOM 599 N N . THR A 1 85 ? 1.511 4.238 -2.823 1.00 92.19 85 THR A N 1
ATOM 600 C CA . THR A 1 85 ? 2.604 3.268 -2.676 1.00 92.19 85 THR A CA 1
ATOM 601 C C . THR A 1 85 ? 3.848 3.769 -3.407 1.00 92.19 85 THR A C 1
ATOM 603 O O . THR A 1 85 ? 3.751 4.508 -4.389 1.00 92.19 85 THR A O 1
ATOM 606 N N . ASN A 1 86 ? 5.027 3.399 -2.917 1.00 88.00 86 ASN A N 1
ATOM 607 C CA . ASN A 1 86 ? 6.319 3.710 -3.530 1.00 88.00 86 ASN A CA 1
ATOM 608 C C . ASN A 1 86 ? 6.643 2.846 -4.771 1.00 88.00 86 ASN A C 1
ATOM 610 O O . ASN A 1 86 ? 7.505 3.241 -5.562 1.00 88.00 86 ASN A O 1
ATOM 614 N N . LEU A 1 87 ? 5.987 1.694 -4.966 1.00 83.31 87 LEU A N 1
ATOM 615 C CA . LEU A 1 87 ? 6.250 0.793 -6.097 1.00 83.31 87 LEU A CA 1
ATOM 616 C C . LEU A 1 87 ? 5.290 1.040 -7.268 1.00 83.31 87 LEU A C 1
ATOM 618 O O . LEU A 1 87 ? 4.075 1.062 -7.113 1.00 83.31 87 LEU A O 1
ATOM 622 N N . ALA A 1 88 ? 5.841 1.189 -8.477 1.00 78.19 88 ALA A N 1
ATOM 623 C CA . ALA A 1 88 ? 5.086 1.638 -9.654 1.00 78.19 88 ALA A CA 1
ATOM 624 C C . ALA A 1 88 ? 4.134 0.579 -10.239 1.00 78.19 88 ALA A C 1
ATOM 626 O O . ALA A 1 88 ? 3.212 0.912 -10.984 1.00 78.19 88 ALA A O 1
ATOM 627 N N . PHE A 1 89 ? 4.362 -0.692 -9.912 1.00 81.62 89 PHE A N 1
ATOM 628 C CA . PHE A 1 89 ? 3.617 -1.831 -10.455 1.00 81.62 89 PHE A CA 1
ATOM 629 C C . PHE A 1 89 ? 2.580 -2.397 -9.477 1.00 81.62 89 PHE A C 1
ATOM 631 O O . PHE A 1 89 ? 2.010 -3.461 -9.727 1.00 81.62 89 PHE A O 1
ATOM 638 N N . LEU A 1 90 ? 2.328 -1.686 -8.373 1.00 86.50 90 LEU A N 1
ATOM 639 C CA . LEU A 1 90 ? 1.310 -2.027 -7.386 1.00 86.50 90 LEU A CA 1
ATOM 640 C C . LEU A 1 90 ? 0.212 -0.960 -7.360 1.00 86.50 90 LEU A C 1
ATOM 642 O O . LEU A 1 90 ? 0.485 0.233 -7.489 1.00 86.50 90 LEU A O 1
ATOM 646 N N . ILE A 1 91 ? -1.035 -1.394 -7.200 1.00 90.81 91 ILE A N 1
ATOM 647 C CA . ILE A 1 91 ? -2.169 -0.536 -6.856 1.00 90.81 91 ILE A CA 1
ATOM 648 C C . ILE A 1 91 ? -2.577 -0.872 -5.418 1.00 90.81 91 ILE A C 1
ATOM 650 O O . ILE A 1 91 ? -2.918 -2.023 -5.145 1.00 90.81 91 ILE A O 1
ATOM 654 N N . PRO A 1 92 ? -2.544 0.107 -4.499 1.00 95.19 92 PRO A N 1
ATOM 655 C CA . PRO A 1 92 ? -3.045 -0.081 -3.152 1.00 95.19 92 PRO A CA 1
ATOM 656 C C . PRO A 1 92 ? -4.557 0.165 -3.090 1.00 95.19 92 PRO A C 1
ATOM 658 O O . PRO A 1 92 ? -5.051 1.193 -3.560 1.00 95.19 92 PRO A O 1
ATOM 661 N N . THR A 1 93 ? -5.287 -0.747 -2.456 1.00 96.44 93 THR A N 1
ATOM 662 C CA . THR A 1 93 ? -6.697 -0.577 -2.077 1.00 96.44 93 THR A CA 1
ATOM 663 C C . THR A 1 93 ? -6.876 -0.853 -0.586 1.00 96.44 93 THR A C 1
ATOM 665 O O . THR A 1 93 ? -6.007 -1.446 0.047 1.00 96.44 93 THR A O 1
ATOM 668 N N . VAL A 1 94 ? -7.961 -0.357 0.014 1.00 98.19 94 VAL A N 1
ATOM 669 C CA . VAL A 1 94 ? -8.205 -0.516 1.454 1.00 98.19 94 VAL A CA 1
ATOM 670 C C . VAL A 1 94 ? -9.636 -0.972 1.694 1.00 98.19 94 VAL A C 1
ATOM 672 O O . VAL A 1 94 ? -10.580 -0.291 1.281 1.00 98.19 94 VAL A O 1
ATOM 675 N N . ASP A 1 95 ? -9.773 -2.088 2.399 1.00 98.19 95 ASP A N 1
ATOM 676 C CA . ASP A 1 95 ? -11.019 -2.544 3.002 1.00 98.19 95 ASP A CA 1
ATOM 677 C C . ASP A 1 95 ? -11.081 -2.060 4.458 1.00 98.19 95 ASP A C 1
ATOM 679 O O . ASP A 1 95 ? -10.107 -2.157 5.196 1.00 98.19 95 ASP A O 1
ATOM 683 N N . TYR A 1 96 ? -12.219 -1.500 4.862 1.00 97.75 96 TYR A N 1
ATOM 684 C CA . TYR A 1 96 ? -12.448 -0.948 6.205 1.00 97.75 96 TYR A CA 1
ATOM 685 C C . TYR A 1 96 ? -13.379 -1.832 7.052 1.00 97.75 96 TYR A C 1
ATOM 687 O O . TYR A 1 96 ? -13.776 -1.439 8.149 1.00 97.75 96 TYR A O 1
ATOM 695 N N . ALA A 1 97 ? -13.770 -2.987 6.511 1.00 96.75 97 ALA A N 1
ATOM 696 C CA . ALA A 1 97 ? -14.539 -4.030 7.177 1.00 96.75 97 ALA A CA 1
ATOM 697 C C . ALA A 1 97 ? -13.883 -5.410 6.976 1.00 96.75 97 ALA A C 1
ATOM 699 O O . ALA A 1 97 ? -14.555 -6.440 7.033 1.00 96.75 97 ALA A O 1
ATOM 700 N N . GLY A 1 98 ? -12.574 -5.428 6.711 1.00 95.44 98 GLY A N 1
ATOM 701 C CA . GLY A 1 98 ? -11.818 -6.655 6.488 1.00 95.44 98 GLY A CA 1
ATOM 702 C C . GLY A 1 98 ? -11.429 -7.339 7.801 1.00 95.44 98 GLY A C 1
ATOM 703 O O . GLY A 1 98 ? -11.919 -6.986 8.877 1.00 95.44 98 GLY A O 1
ATOM 704 N N . GLY A 1 99 ? -10.528 -8.321 7.712 1.00 93.69 99 GLY A N 1
ATOM 705 C CA . GLY A 1 99 ? -9.992 -9.031 8.878 1.00 93.69 99 GLY A CA 1
ATOM 706 C C . GLY A 1 99 ? -11.095 -9.732 9.673 1.00 93.69 99 GLY A C 1
ATOM 707 O O . GLY A 1 99 ? -11.740 -10.641 9.148 1.00 93.69 99 GLY A O 1
ATOM 708 N N . THR A 1 100 ? -11.335 -9.309 10.915 1.00 94.69 100 THR A N 1
ATOM 709 C CA . THR A 1 100 ? -12.436 -9.817 11.759 1.00 94.69 100 THR A CA 1
ATOM 710 C C . THR A 1 100 ? -13.813 -9.212 11.455 1.00 94.69 100 THR A C 1
ATOM 712 O O . THR A 1 100 ? -14.786 -9.550 12.128 1.00 94.69 100 THR A O 1
ATOM 715 N N . GLY A 1 101 ? -13.931 -8.361 10.430 1.00 95.69 101 GLY A N 1
ATOM 716 C CA . GLY A 1 101 ? -15.178 -7.710 10.000 1.00 95.69 101 GLY A CA 1
ATOM 717 C C . GLY A 1 101 ? -15.230 -6.204 10.282 1.00 95.69 101 GLY A C 1
ATOM 718 O O . GLY A 1 101 ? -16.195 -5.532 9.918 1.00 95.69 101 GLY A O 1
ATOM 719 N N . ASN A 1 102 ? -14.204 -5.666 10.937 1.00 96.06 102 ASN A N 1
ATOM 720 C CA . ASN A 1 102 ? -14.096 -4.266 11.342 1.00 96.06 102 ASN A CA 1
ATOM 721 C C . ASN A 1 102 ? -12.643 -3.760 11.355 1.00 96.06 102 ASN A C 1
ATOM 723 O O . ASN A 1 102 ? -12.369 -2.724 11.961 1.00 96.06 102 ASN A O 1
ATOM 727 N N . ASP A 1 103 ? -11.730 -4.465 10.684 1.00 98.00 103 ASP A N 1
ATOM 728 C CA . ASP A 1 103 ? -10.335 -4.056 10.550 1.00 98.00 103 ASP A CA 1
ATOM 729 C C . ASP A 1 103 ? -10.110 -3.195 9.304 1.00 98.00 103 ASP A C 1
ATOM 731 O O . ASP A 1 103 ? -10.874 -3.238 8.333 1.00 98.00 103 ASP A O 1
ATOM 735 N N . VAL A 1 104 ? -9.000 -2.453 9.306 1.00 98.31 104 VAL A N 1
ATOM 736 C CA . VAL A 1 104 ? -8.492 -1.779 8.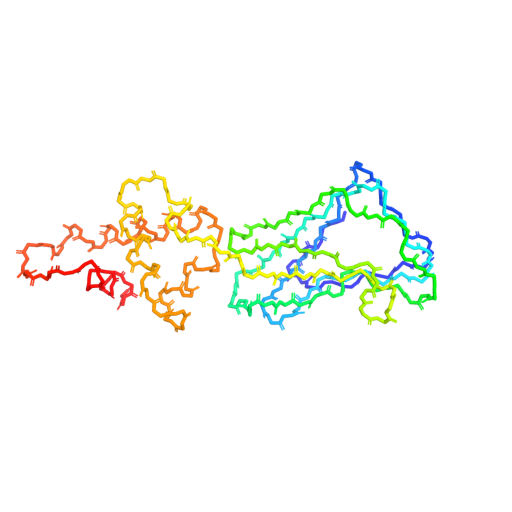108 1.00 98.31 104 VAL A CA 1
ATOM 737 C C . VAL A 1 104 ? -7.434 -2.658 7.454 1.00 98.31 104 VAL A C 1
ATOM 739 O O . VAL A 1 104 ? -6.314 -2.793 7.956 1.00 98.31 104 VAL A O 1
ATOM 742 N N . VAL A 1 105 ? -7.795 -3.233 6.313 1.00 98.56 105 VAL A N 1
ATOM 743 C CA . VAL A 1 105 ? -6.959 -4.138 5.528 1.00 98.56 105 VAL A CA 1
ATOM 744 C C . VAL A 1 105 ? -6.487 -3.425 4.271 1.00 98.56 105 VAL A C 1
ATOM 746 O O . VAL A 1 105 ? -7.282 -3.043 3.416 1.00 98.56 105 VAL A O 1
ATOM 749 N N . LEU A 1 106 ? -5.176 -3.238 4.164 1.00 98.38 106 LEU A N 1
ATOM 750 C CA . LEU A 1 106 ? -4.516 -2.818 2.938 1.00 98.38 106 LEU A CA 1
ATOM 751 C C . LEU A 1 106 ? -4.360 -4.033 2.032 1.00 98.38 106 LEU A C 1
ATOM 753 O O . LEU A 1 106 ? -3.800 -5.045 2.437 1.00 98.38 106 LEU A O 1
ATOM 757 N N . ASN A 1 107 ? -4.769 -3.888 0.786 1.00 96.94 107 ASN A N 1
ATOM 758 C CA . ASN A 1 107 ? -4.528 -4.854 -0.264 1.00 96.94 107 ASN A CA 1
ATOM 759 C C . ASN A 1 107 ? -3.601 -4.223 -1.310 1.00 96.94 107 ASN A C 1
ATOM 761 O O . ASN A 1 107 ? -3.823 -3.094 -1.756 1.00 96.94 107 ASN A O 1
ATOM 765 N N . LEU A 1 108 ? -2.535 -4.937 -1.669 1.00 94.38 108 LEU A N 1
ATOM 766 C CA . LEU A 1 108 ? -1.646 -4.562 -2.763 1.00 94.38 108 LEU A CA 1
ATOM 767 C C . LEU A 1 108 ? -1.856 -5.518 -3.929 1.00 94.38 108 LEU A C 1
ATOM 769 O O . LEU A 1 108 ? -1.457 -6.683 -3.861 1.00 94.38 108 LEU A O 1
ATOM 773 N N . GLU A 1 109 ? -2.438 -5.005 -5.012 1.00 89.50 109 GLU A N 1
ATOM 774 C CA . GLU A 1 109 ? -2.590 -5.752 -6.257 1.00 89.50 109 GLU A CA 1
ATOM 775 C C . GLU A 1 109 ? -1.526 -5.364 -7.263 1.00 89.50 109 GLU A C 1
ATOM 777 O O . GLU A 1 109 ? -1.103 -4.210 -7.368 1.00 89.50 109 GLU A O 1
ATOM 782 N N . ARG A 1 110 ? -1.146 -6.336 -8.084 1.00 82.75 110 ARG A N 1
ATOM 783 C CA . ARG A 1 110 ? -0.366 -6.060 -9.281 1.00 82.75 110 ARG A CA 1
ATOM 784 C C . ARG A 1 110 ? -1.224 -5.325 -10.293 1.00 82.75 110 ARG A C 1
ATOM 786 O O . ARG A 1 110 ? -2.284 -5.797 -10.690 1.00 82.75 110 ARG A O 1
ATOM 793 N N . ASN A 1 111 ? -0.735 -4.176 -10.737 1.00 77.94 111 ASN A N 1
ATOM 794 C CA . ASN A 1 111 ? -1.430 -3.391 -11.742 1.00 77.94 111 ASN A CA 1
ATOM 795 C C . ASN A 1 111 ? -1.119 -3.880 -13.167 1.00 77.94 111 ASN A C 1
ATOM 797 O O . ASN A 1 111 ? -0.202 -4.672 -13.391 1.00 77.94 111 ASN A O 1
ATOM 801 N N . ALA A 1 112 ? -1.894 -3.391 -14.137 1.00 73.00 112 ALA A N 1
ATOM 802 C CA . ALA A 1 112 ? -1.697 -3.674 -15.559 1.00 73.00 112 ALA A CA 1
ATOM 803 C C . ALA A 1 112 ? -0.631 -2.773 -16.220 1.00 73.00 112 ALA A C 1
ATOM 805 O O . ALA A 1 112 ? -0.546 -2.736 -17.445 1.00 73.00 112 ALA A O 1
ATOM 806 N N . THR A 1 113 ? 0.152 -2.024 -15.432 1.00 74.00 113 THR A N 1
ATOM 807 C CA . THR A 1 113 ? 1.181 -1.115 -15.953 1.00 74.00 113 THR A CA 1
ATOM 808 C C . THR A 1 113 ? 2.303 -1.934 -16.567 1.00 74.00 113 THR A C 1
ATOM 810 O O . THR A 1 113 ? 2.927 -2.757 -15.892 1.00 74.00 113 THR A O 1
ATOM 813 N N . LEU A 1 114 ? 2.580 -1.692 -17.843 1.00 77.69 114 LEU A N 1
ATOM 814 C CA . LEU A 1 114 ? 3.677 -2.336 -18.549 1.00 77.69 114 LEU A CA 1
ATOM 815 C C . LEU A 1 114 ? 4.991 -1.617 -18.231 1.00 77.69 114 LEU A C 1
ATOM 817 O O . LEU A 1 114 ? 5.011 -0.421 -17.916 1.00 77.69 114 LEU A O 1
ATOM 821 N N . PHE A 1 115 ? 6.128 -2.301 -18.355 1.00 77.94 115 PHE A N 1
ATOM 822 C CA . PHE A 1 115 ? 7.429 -1.656 -18.162 1.00 77.94 115 PHE A CA 1
ATOM 823 C C . PHE A 1 115 ? 7.613 -0.469 -19.113 1.00 77.94 115 PHE A C 1
ATOM 825 O O . PHE A 1 115 ? 8.271 0.521 -18.775 1.00 77.94 115 PHE A O 1
ATOM 832 N N . GLN A 1 116 ? 7.041 -0.556 -20.317 1.00 79.31 116 GLN A N 1
ATOM 833 C CA . GLN A 1 116 ? 7.097 0.519 -21.305 1.00 79.31 116 GLN A CA 1
ATOM 834 C C . GLN A 1 116 ? 6.374 1.804 -20.872 1.00 79.31 116 GLN A C 1
ATOM 836 O O . GLN A 1 116 ? 6.771 2.883 -21.322 1.00 79.31 116 GLN A O 1
ATOM 841 N N . ASP A 1 117 ? 5.382 1.718 -19.981 1.00 80.69 117 ASP A N 1
ATOM 842 C CA . ASP A 1 117 ? 4.582 2.868 -19.540 1.00 80.69 117 ASP A CA 1
ATOM 843 C C . ASP A 1 117 ? 5.376 3.781 -18.599 1.00 80.69 117 ASP A C 1
ATOM 845 O O . ASP A 1 117 ? 5.209 5.001 -18.599 1.00 80.69 117 ASP A O 1
ATOM 849 N N . VAL A 1 118 ? 6.318 3.210 -17.844 1.00 80.31 118 VAL A N 1
ATOM 850 C CA . VAL A 1 118 ? 7.219 3.974 -16.970 1.00 80.31 118 VAL A CA 1
ATOM 851 C C . VAL A 1 118 ? 8.496 4.437 -17.683 1.00 80.31 118 VAL A C 1
ATOM 853 O O . VAL A 1 118 ? 9.241 5.256 -17.137 1.00 80.31 118 VAL A O 1
ATOM 856 N N . ALA A 1 119 ? 8.766 3.962 -18.904 1.00 80.00 119 ALA A N 1
ATOM 857 C CA . ALA A 1 119 ? 9.960 4.291 -19.679 1.00 80.00 119 ALA A CA 1
ATOM 858 C C . ALA A 1 119 ? 9.864 5.662 -20.378 1.00 80.00 119 ALA A C 1
ATOM 860 O O . ALA A 1 119 ? 8.888 5.983 -21.054 1.00 80.00 119 ALA A O 1
ATOM 861 N N . GLN A 1 120 ? 10.926 6.470 -20.289 1.00 79.69 120 GLN A N 1
ATOM 862 C CA . GLN A 1 120 ? 10.922 7.847 -20.806 1.00 79.69 120 GLN A CA 1
ATOM 863 C C . GLN A 1 120 ? 11.612 7.981 -22.171 1.00 79.69 120 GLN A C 1
ATOM 865 O O . GLN A 1 120 ? 11.126 8.683 -23.055 1.00 79.69 120 GLN A O 1
ATOM 870 N N . THR A 1 121 ? 12.740 7.297 -22.380 1.00 79.62 121 THR A N 1
ATOM 871 C CA . THR A 1 121 ? 13.520 7.400 -23.629 1.00 79.62 121 THR A CA 1
ATOM 872 C C . THR A 1 121 ? 13.154 6.308 -24.636 1.00 79.62 121 THR A C 1
ATOM 874 O O . THR A 1 121 ? 12.746 5.213 -24.252 1.00 79.62 121 THR A O 1
ATOM 877 N N . LYS A 1 122 ? 13.378 6.550 -25.939 1.00 76.88 122 LYS A N 1
ATOM 878 C CA . LYS A 1 122 ? 13.154 5.544 -27.003 1.00 76.88 122 LYS A CA 1
ATOM 879 C C . LYS A 1 122 ? 13.863 4.214 -26.716 1.00 76.88 122 LYS A C 1
ATOM 881 O O . LYS A 1 122 ? 13.287 3.149 -26.903 1.00 76.88 122 LYS A O 1
ATOM 886 N N . ASN A 1 123 ? 15.093 4.285 -26.210 1.00 74.44 123 ASN A N 1
ATOM 887 C CA . ASN A 1 123 ? 15.871 3.098 -25.863 1.00 74.44 123 ASN A CA 1
ATOM 888 C C . ASN A 1 123 ? 15.296 2.367 -24.641 1.00 74.44 123 ASN A C 1
ATOM 890 O O . ASN A 1 123 ? 15.255 1.142 -24.648 1.00 74.44 123 ASN A O 1
ATOM 894 N N . GLN A 1 124 ? 14.826 3.093 -23.617 1.00 73.88 124 GLN A N 1
ATOM 895 C CA . GLN A 1 124 ? 14.150 2.472 -22.472 1.00 73.88 124 GLN A CA 1
ATOM 896 C C . GLN A 1 124 ? 12.860 1.782 -22.905 1.00 73.88 124 GLN A C 1
ATOM 898 O O . GLN A 1 124 ? 12.656 0.640 -22.524 1.00 73.88 124 GLN A O 1
ATOM 903 N N . LYS A 1 125 ? 12.045 2.423 -23.752 1.00 78.81 125 LYS A N 1
ATOM 904 C CA . LYS A 1 125 ? 10.807 1.827 -24.272 1.00 78.81 125 LYS A CA 1
ATOM 905 C C . LYS A 1 125 ? 11.073 0.546 -25.064 1.00 78.81 125 LYS A C 1
ATOM 907 O O . LYS A 1 125 ? 10.377 -0.437 -24.862 1.00 78.81 125 LYS A O 1
ATOM 912 N N . ALA A 1 126 ? 12.118 0.516 -25.896 1.00 76.31 126 ALA A N 1
ATOM 913 C CA . ALA A 1 126 ? 12.490 -0.686 -26.648 1.00 76.31 126 ALA A CA 1
ATOM 914 C C . ALA A 1 126 ? 12.940 -1.852 -25.745 1.00 76.31 126 ALA A C 1
ATOM 916 O O . ALA A 1 126 ? 12.601 -3.002 -26.008 1.00 76.31 126 ALA A O 1
ATOM 917 N N . VAL A 1 127 ? 13.706 -1.571 -24.682 1.00 77.06 127 VAL A N 1
ATOM 918 C CA . VAL A 1 127 ? 14.128 -2.598 -23.710 1.00 77.06 127 VAL A CA 1
ATOM 919 C C . VAL A 1 127 ? 12.956 -3.050 -22.843 1.00 77.06 127 VAL A C 1
ATOM 921 O O . VAL A 1 127 ? 12.820 -4.239 -22.587 1.00 77.06 127 VAL A O 1
ATOM 924 N N . ALA A 1 128 ? 12.121 -2.111 -22.410 1.00 79.75 128 ALA A N 1
ATOM 925 C CA . ALA A 1 128 ? 10.953 -2.368 -21.588 1.00 79.75 128 ALA A CA 1
ATOM 926 C C . ALA A 1 128 ? 9.908 -3.210 -22.330 1.00 79.75 128 ALA A C 1
ATOM 928 O O . ALA A 1 128 ? 9.517 -4.245 -21.811 1.00 79.75 128 ALA A O 1
ATOM 929 N N . GLY A 1 129 ? 9.584 -2.871 -23.582 1.00 80.81 129 GLY A N 1
ATOM 930 C CA . GLY A 1 129 ? 8.704 -3.696 -24.412 1.00 80.81 129 GLY A CA 1
ATOM 931 C C . GLY A 1 129 ? 9.260 -5.106 -24.639 1.00 80.81 129 GLY A C 1
ATOM 932 O O . GLY A 1 129 ? 8.529 -6.082 -24.550 1.00 80.81 129 GLY A O 1
ATOM 933 N N . ALA A 1 130 ? 10.580 -5.245 -24.824 1.00 82.19 130 ALA A N 1
ATOM 934 C CA . ALA A 1 130 ? 11.204 -6.565 -24.914 1.00 82.19 130 ALA A CA 1
ATOM 935 C C . ALA A 1 130 ? 11.167 -7.347 -23.589 1.00 82.19 130 ALA A C 1
ATOM 937 O O . ALA A 1 130 ? 11.236 -8.569 -23.631 1.00 82.19 130 ALA A O 1
ATOM 938 N N . LEU A 1 131 ? 11.110 -6.676 -22.433 1.00 81.38 131 LEU A N 1
ATOM 939 C CA . LEU A 1 131 ? 10.919 -7.310 -21.125 1.00 81.38 131 LEU A CA 1
ATOM 940 C C . LEU A 1 131 ? 9.452 -7.680 -20.893 1.00 81.38 131 LEU A C 1
ATOM 942 O O . LEU A 1 131 ? 9.206 -8.745 -20.341 1.00 81.38 131 LEU A O 1
ATOM 946 N N . ASP A 1 132 ? 8.503 -6.856 -21.344 1.00 80.56 132 ASP A N 1
ATOM 947 C CA . ASP A 1 132 ? 7.060 -7.123 -21.255 1.00 80.56 132 ASP A CA 1
ATOM 948 C C . ASP A 1 132 ? 6.664 -8.414 -22.007 1.00 80.56 132 ASP A C 1
ATOM 950 O O . ASP A 1 132 ? 5.712 -9.088 -21.627 1.00 80.56 132 ASP A O 1
ATOM 954 N N . GLU A 1 133 ? 7.426 -8.810 -23.034 1.00 83.75 133 GLU A N 1
ATOM 955 C CA . GLU A 1 133 ? 7.242 -10.074 -23.768 1.00 83.75 133 GLU A CA 1
ATOM 956 C C . GLU A 1 133 ? 7.739 -11.326 -23.015 1.00 83.75 133 GLU A C 1
ATOM 958 O O . GLU A 1 133 ? 7.495 -12.456 -23.451 1.00 83.75 133 GLU A O 1
ATOM 963 N N . PHE A 1 134 ? 8.484 -11.176 -21.913 1.00 80.00 134 PHE A N 1
ATOM 964 C CA . PHE A 1 134 ? 8.999 -12.330 -21.176 1.00 80.00 134 PHE A CA 1
ATOM 965 C C . PHE A 1 134 ? 7.887 -12.997 -20.353 1.00 80.00 134 PHE A C 1
ATOM 967 O O . PHE A 1 134 ? 7.011 -12.318 -19.822 1.00 80.00 134 PHE A O 1
ATOM 974 N N . PRO A 1 135 ? 7.946 -14.331 -20.160 1.00 80.94 135 PRO A N 1
ATOM 975 C CA . PRO A 1 135 ? 7.074 -15.006 -19.206 1.00 80.94 135 PRO A CA 1
ATOM 976 C C . PRO A 1 135 ? 7.157 -14.358 -17.820 1.00 80.94 135 PRO A C 1
ATOM 978 O O . PRO A 1 135 ? 8.247 -14.020 -17.356 1.00 80.94 135 PRO A O 1
ATOM 981 N N . THR A 1 136 ? 6.025 -14.243 -17.127 1.00 75.94 136 THR A N 1
ATOM 982 C CA . THR A 1 136 ? 5.934 -13.553 -15.827 1.00 75.94 136 THR A CA 1
ATOM 983 C C . THR A 1 136 ? 6.732 -14.226 -14.706 1.00 75.94 136 THR A C 1
ATOM 985 O O . THR A 1 136 ? 7.036 -13.595 -13.699 1.00 75.94 136 THR A O 1
ATOM 988 N N . ASN A 1 137 ? 7.118 -15.491 -14.885 1.00 77.25 137 ASN A N 1
ATOM 989 C CA . ASN A 1 137 ? 8.010 -16.227 -13.989 1.00 77.25 137 ASN A CA 1
ATOM 990 C C . ASN A 1 137 ? 9.501 -16.062 -14.338 1.00 77.25 137 ASN A C 1
ATOM 992 O O . ASN A 1 137 ? 10.356 -16.687 -13.710 1.00 77.25 137 ASN A O 1
ATOM 996 N N . ASN A 1 138 ? 9.841 -15.266 -15.355 1.00 80.44 138 ASN A N 1
ATOM 997 C CA . ASN A 1 138 ? 11.225 -15.068 -15.739 1.00 80.44 138 ASN A CA 1
ATOM 998 C C . ASN A 1 138 ? 11.962 -14.202 -14.699 1.00 80.44 138 ASN A C 1
ATOM 1000 O O . ASN A 1 138 ? 11.478 -13.122 -14.364 1.00 80.44 138 ASN A O 1
ATOM 1004 N N . PRO A 1 139 ? 13.171 -14.589 -14.253 1.00 75.69 139 PRO A N 1
ATOM 1005 C CA . PRO A 1 139 ? 13.940 -13.804 -13.286 1.00 75.69 139 PRO A CA 1
ATOM 1006 C C . PRO A 1 139 ? 14.211 -12.354 -13.714 1.00 75.69 139 PRO A C 1
ATOM 1008 O O . PRO A 1 139 ? 14.240 -11.469 -12.867 1.00 75.69 139 PRO A O 1
ATOM 1011 N N . LEU A 1 140 ? 14.377 -12.087 -15.016 1.00 75.25 140 LEU A N 1
ATOM 1012 C CA . LEU A 1 140 ? 14.588 -10.730 -15.540 1.00 75.25 140 LEU A CA 1
ATOM 1013 C C . LEU A 1 140 ? 13.317 -9.891 -15.509 1.00 75.25 140 LEU A C 1
ATOM 1015 O O . LEU A 1 140 ? 13.383 -8.696 -15.244 1.00 75.25 140 LEU A O 1
ATOM 1019 N N . PHE A 1 141 ? 12.175 -10.527 -15.766 1.00 78.62 141 PHE A N 1
ATOM 1020 C CA . PHE A 1 141 ? 10.873 -9.893 -15.624 1.00 78.62 141 PHE A CA 1
ATOM 1021 C C . PHE A 1 141 ? 10.662 -9.516 -14.154 1.00 78.62 141 PHE A C 1
ATOM 1023 O O . PHE A 1 141 ? 10.509 -8.342 -13.835 1.00 78.62 141 PHE A O 1
ATOM 1030 N N . LEU A 1 142 ? 10.798 -10.489 -13.247 1.00 75.94 142 LEU A N 1
ATOM 1031 C CA . LEU A 1 142 ? 10.625 -10.303 -11.804 1.00 75.94 142 LEU A CA 1
ATOM 1032 C C . LEU A 1 142 ? 11.581 -9.259 -11.203 1.00 75.94 142 LEU A C 1
ATOM 1034 O O . LEU A 1 142 ? 11.181 -8.508 -10.318 1.00 75.94 142 LEU A O 1
ATOM 1038 N N . ALA A 1 143 ? 12.820 -9.165 -11.690 1.00 76.12 143 ALA A N 1
ATOM 1039 C CA . ALA A 1 143 ? 13.793 -8.200 -11.179 1.00 76.12 143 ALA A CA 1
ATOM 1040 C C . ALA A 1 143 ? 13.437 -6.733 -11.479 1.00 76.12 143 ALA A C 1
ATOM 1042 O O . ALA A 1 143 ? 13.810 -5.849 -10.715 1.00 76.12 143 ALA A O 1
ATOM 1043 N N . VAL A 1 144 ? 12.734 -6.457 -12.583 1.00 76.81 144 VAL A N 1
ATOM 1044 C CA . VAL A 1 144 ? 12.292 -5.091 -12.936 1.00 76.81 144 VAL A CA 1
ATOM 1045 C C . VAL A 1 144 ? 10.924 -4.780 -12.331 1.00 76.81 144 VAL A C 1
ATOM 1047 O O . VAL A 1 144 ? 10.620 -3.633 -12.017 1.00 76.81 144 VAL A O 1
ATOM 1050 N N . LEU A 1 145 ? 10.120 -5.816 -12.127 1.00 76.31 145 LEU A N 1
ATOM 1051 C CA . LEU A 1 145 ? 8.756 -5.746 -11.620 1.00 76.31 145 LEU A CA 1
ATOM 1052 C C . LEU A 1 145 ? 8.624 -5.225 -10.201 1.00 76.31 145 LEU A C 1
ATOM 1054 O O . LEU A 1 145 ? 7.624 -4.608 -9.853 1.00 76.31 145 LEU A O 1
ATOM 1058 N N . ASN A 1 146 ? 9.651 -5.459 -9.397 1.00 68.81 146 ASN A N 1
ATOM 1059 C CA . ASN A 1 146 ? 9.652 -5.132 -7.981 1.00 68.81 146 ASN A CA 1
ATOM 1060 C C . ASN A 1 146 ? 10.466 -3.860 -7.732 1.00 68.81 146 ASN A C 1
ATOM 1062 O O . ASN A 1 146 ? 11.273 -3.819 -6.813 1.00 68.81 146 ASN A O 1
ATOM 1066 N N . GLN A 1 147 ? 10.352 -2.874 -8.625 1.00 74.19 147 GLN A N 1
ATOM 1067 C CA . GLN A 1 147 ? 11.117 -1.631 -8.575 1.00 74.19 147 GLN A CA 1
ATOM 1068 C C . GLN A 1 147 ? 10.192 -0.414 -8.592 1.00 74.19 147 GLN A C 1
ATOM 1070 O O . GLN A 1 147 ? 9.069 -0.443 -9.106 1.00 74.19 147 GLN A O 1
ATOM 1075 N N . THR A 1 148 ? 10.705 0.705 -8.086 1.00 73.19 148 THR A N 1
ATOM 1076 C CA . THR A 1 148 ? 10.115 2.023 -8.342 1.00 73.19 148 THR A CA 1
ATOM 1077 C C . THR A 1 148 ? 10.181 2.351 -9.840 1.00 73.19 148 THR A C 1
ATOM 1079 O O . THR A 1 148 ? 10.968 1.761 -10.588 1.00 73.19 148 THR A O 1
ATOM 1082 N N . ALA A 1 149 ? 9.411 3.344 -10.298 1.00 71.38 149 ALA A N 1
ATOM 1083 C CA . ALA A 1 149 ? 9.485 3.795 -11.692 1.00 71.38 149 ALA A CA 1
ATOM 1084 C C . ALA A 1 149 ? 10.919 4.209 -12.083 1.00 71.38 149 ALA A C 1
ATOM 1086 O O . ALA A 1 149 ? 11.384 3.901 -13.181 1.00 71.38 149 ALA A O 1
ATOM 1087 N N . ASP A 1 150 ? 11.652 4.855 -11.173 1.00 69.81 150 ASP A N 1
ATOM 1088 C CA . ASP A 1 150 ? 13.049 5.234 -11.394 1.00 69.81 150 ASP A CA 1
ATOM 1089 C C . ASP A 1 150 ? 14.002 4.036 -11.366 1.00 69.81 150 ASP A C 1
ATOM 1091 O O . ASP A 1 150 ? 14.901 3.957 -12.207 1.00 69.81 150 ASP A O 1
ATOM 1095 N N . GLY A 1 151 ? 13.780 3.063 -10.478 1.00 70.50 151 GLY A N 1
ATOM 1096 C CA . GLY A 1 151 ? 14.523 1.800 -10.468 1.00 70.50 151 GLY A CA 1
ATOM 1097 C C . GLY A 1 151 ? 14.370 1.039 -11.787 1.00 70.50 151 GLY A C 1
ATOM 1098 O O . GLY A 1 151 ? 15.367 0.667 -12.414 1.00 70.50 151 GLY A O 1
ATOM 1099 N N . ALA A 1 152 ? 13.138 0.920 -12.292 1.00 70.25 152 ALA A N 1
ATOM 1100 C CA . ALA A 1 152 ? 12.839 0.288 -13.577 1.00 70.25 152 ALA A CA 1
ATOM 1101 C C . ALA A 1 152 ? 13.503 1.021 -14.764 1.00 70.25 152 ALA A C 1
ATOM 1103 O O . ALA A 1 152 ? 14.077 0.395 -15.667 1.00 70.25 152 ALA A O 1
ATOM 1104 N N . ARG A 1 153 ? 13.520 2.363 -14.739 1.00 75.75 153 ARG A N 1
ATOM 1105 C CA . ARG A 1 153 ? 14.236 3.197 -15.726 1.00 75.75 153 ARG A CA 1
ATOM 1106 C C . ARG A 1 153 ? 15.750 2.992 -15.679 1.00 75.75 153 ARG A C 1
ATOM 1108 O O . ARG A 1 153 ? 16.393 2.966 -16.731 1.00 75.75 153 ARG A O 1
ATOM 1115 N N . GLN A 1 154 ? 16.336 2.862 -14.489 1.00 73.12 154 GLN A N 1
ATOM 1116 C CA . GLN A 1 154 ? 17.771 2.615 -14.328 1.00 73.12 154 GLN A CA 1
ATOM 1117 C C . GLN A 1 154 ? 18.160 1.195 -14.758 1.00 73.12 154 GLN A C 1
ATOM 1119 O O . GLN A 1 154 ? 19.188 1.010 -15.414 1.00 73.12 154 GLN A O 1
ATOM 1124 N N . ALA A 1 155 ? 17.336 0.194 -14.444 1.00 67.38 155 ALA A N 1
ATOM 1125 C CA . ALA A 1 155 ? 17.541 -1.194 -14.855 1.00 67.38 155 ALA A CA 1
ATOM 1126 C C . ALA A 1 155 ? 17.636 -1.323 -16.385 1.00 67.38 155 ALA A C 1
ATOM 1128 O O . ALA A 1 155 ? 18.562 -1.948 -16.912 1.00 67.38 155 ALA A O 1
ATOM 1129 N N . SER A 1 156 ? 16.753 -0.631 -17.110 1.00 65.12 156 SER A N 1
ATOM 1130 C CA . SER A 1 156 ? 16.778 -0.581 -18.576 1.00 65.12 156 SER A CA 1
ATOM 1131 C C . SER A 1 156 ? 17.988 0.196 -19.139 1.00 65.12 156 SER A C 1
ATOM 1133 O O . SER A 1 156 ? 18.481 -0.146 -20.216 1.00 65.12 156 SER A O 1
ATOM 1135 N N . MET A 1 157 ? 18.562 1.163 -18.404 1.00 58.28 157 MET A N 1
ATOM 1136 C CA . MET A 1 157 ? 19.824 1.827 -18.788 1.00 58.28 157 MET A CA 1
ATOM 1137 C C . MET A 1 157 ? 21.068 0.943 -18.604 1.00 58.28 157 MET A C 1
ATOM 1139 O O . MET A 1 157 ? 21.976 1.002 -19.437 1.00 58.28 157 MET A O 1
ATOM 1143 N N . ARG A 1 158 ? 21.143 0.109 -17.557 1.00 54.03 158 ARG A N 1
ATOM 1144 C CA . ARG A 1 158 ? 22.324 -0.748 -17.299 1.00 54.03 158 ARG A CA 1
ATOM 1145 C C . ARG A 1 158 ? 22.554 -1.788 -18.404 1.00 54.03 158 ARG A C 1
ATOM 1147 O O . ARG A 1 158 ? 23.707 -2.073 -18.733 1.00 54.03 158 ARG A O 1
ATOM 1154 N N . CYS A 1 159 ? 21.494 -2.243 -19.078 1.00 51.28 159 CYS A N 1
ATOM 1155 C CA . CYS A 1 159 ? 21.600 -3.058 -20.296 1.00 51.28 159 CYS A CA 1
ATOM 1156 C C . CYS A 1 159 ? 22.398 -2.364 -21.422 1.00 51.28 159 CYS A C 1
ATOM 1158 O O . CYS A 1 159 ? 23.101 -3.023 -22.188 1.00 51.28 159 CYS A O 1
ATOM 1160 N N . ARG A 1 160 ? 22.380 -1.025 -21.508 1.00 47.62 160 ARG A N 1
ATOM 1161 C CA . ARG A 1 160 ? 23.148 -0.270 -22.515 1.00 47.62 160 ARG A CA 1
ATOM 1162 C C . ARG A 1 160 ? 24.653 -0.292 -22.242 1.00 47.62 160 ARG A C 1
ATOM 1164 O O . ARG A 1 160 ? 25.434 -0.390 -23.186 1.00 47.62 160 ARG A O 1
ATOM 1171 N N . ALA A 1 161 ? 25.091 -0.213 -20.987 1.00 34.81 161 ALA A N 1
ATOM 1172 C CA . ALA A 1 161 ? 26.511 -0.027 -20.665 1.00 34.81 161 ALA A CA 1
ATOM 1173 C C . ALA A 1 161 ? 27.377 -1.271 -20.947 1.00 34.81 161 ALA A C 1
ATOM 1175 O O . ALA A 1 161 ? 28.512 -1.139 -21.399 1.00 34.81 161 ALA A O 1
ATOM 1176 N N . ARG A 1 162 ? 26.837 -2.485 -20.767 1.00 41.53 162 ARG A N 1
ATOM 1177 C CA . ARG A 1 162 ? 27.540 -3.736 -21.129 1.00 41.53 162 ARG A CA 1
ATOM 1178 C C . ARG A 1 162 ? 27.535 -4.014 -22.636 1.00 41.53 162 ARG A C 1
ATOM 1180 O O . ARG A 1 162 ? 28.276 -4.871 -23.113 1.00 41.53 162 ARG A O 1
ATOM 1187 N N . SER A 1 163 ? 26.725 -3.273 -23.390 1.00 44.00 163 SER A N 1
ATOM 1188 C CA . SER A 1 163 ? 26.549 -3.469 -24.822 1.00 44.00 163 SER A CA 1
ATOM 1189 C C . SER A 1 163 ? 27.674 -2.812 -25.644 1.00 44.00 163 SER A C 1
ATOM 1191 O O . SER A 1 163 ? 28.299 -3.440 -26.485 1.00 44.00 163 SER A O 1
ATOM 1193 N N . THR A 1 164 ? 28.116 -1.598 -25.345 1.00 42.56 164 THR A N 1
ATOM 1194 C CA . THR A 1 164 ? 29.012 -0.881 -26.273 1.00 42.56 164 THR A CA 1
ATOM 1195 C C . THR A 1 164 ? 30.442 -1.440 -26.409 1.00 42.56 164 THR A C 1
ATOM 1197 O O . THR A 1 164 ? 31.122 -1.078 -27.363 1.00 42.56 164 THR A O 1
ATOM 1200 N N . ARG A 1 165 ? 30.905 -2.366 -25.550 1.00 40.34 165 ARG A N 1
ATOM 1201 C CA . ARG A 1 165 ? 32.259 -2.970 -25.649 1.00 40.34 165 ARG A CA 1
ATOM 1202 C C . ARG A 1 165 ? 32.345 -4.319 -26.385 1.00 40.34 165 ARG A C 1
ATOM 1204 O O . ARG A 1 165 ? 33.450 -4.793 -26.619 1.00 40.34 165 ARG A O 1
ATOM 1211 N N . ARG A 1 166 ? 31.228 -4.963 -26.754 1.00 41.47 166 ARG A N 1
ATOM 1212 C CA . ARG A 1 166 ? 31.226 -6.316 -27.379 1.00 41.47 166 ARG A CA 1
ATOM 1213 C C . ARG A 1 166 ? 30.340 -6.452 -28.627 1.00 41.47 166 ARG A C 1
ATOM 1215 O O . ARG A 1 166 ? 30.016 -7.565 -29.034 1.00 41.47 166 ARG A O 1
ATOM 1222 N N . TRP A 1 167 ? 29.917 -5.344 -29.232 1.00 40.78 167 TRP A N 1
ATOM 1223 C CA . TRP A 1 167 ? 28.848 -5.343 -30.245 1.00 40.78 167 TRP A CA 1
ATOM 1224 C C . TRP A 1 167 ? 29.279 -5.468 -31.708 1.00 40.78 167 TRP A C 1
ATOM 1226 O O . TRP A 1 167 ? 28.421 -5.454 -32.583 1.00 40.78 167 TRP A O 1
ATOM 1236 N N . GLN A 1 168 ? 30.567 -5.670 -31.993 1.00 43.91 168 GLN A N 1
ATOM 1237 C CA . GLN A 1 168 ? 31.046 -5.806 -33.377 1.00 43.91 168 GLN A CA 1
ATOM 1238 C C . GLN A 1 168 ? 31.146 -7.248 -33.906 1.00 43.91 168 GLN A C 1
ATOM 1240 O O . GLN A 1 168 ? 31.480 -7.416 -35.070 1.00 43.91 168 GLN A O 1
ATOM 1245 N N . ALA A 1 169 ? 30.845 -8.296 -33.121 1.00 38.97 169 ALA A N 1
ATOM 1246 C CA . ALA A 1 169 ? 31.287 -9.645 -33.508 1.00 38.97 169 ALA A CA 1
ATOM 1247 C C . ALA A 1 169 ? 30.227 -10.709 -33.860 1.00 38.97 169 ALA A C 1
ATOM 1249 O O . ALA A 1 169 ? 30.633 -11.733 -34.398 1.00 38.97 169 ALA A O 1
ATOM 1250 N N . ARG A 1 170 ? 28.911 -10.567 -33.610 1.00 44.12 170 ARG A N 1
ATOM 1251 C CA . ARG A 1 170 ? 27.933 -11.604 -34.035 1.00 44.12 170 ARG A CA 1
ATOM 1252 C C . ARG A 1 170 ? 26.528 -11.060 -34.311 1.00 44.12 170 ARG A C 1
ATOM 1254 O O . ARG A 1 170 ? 25.968 -10.337 -33.489 1.00 44.12 170 ARG A O 1
ATOM 1261 N N . SER A 1 171 ? 25.958 -11.458 -35.448 1.00 45.97 171 SER A N 1
ATOM 1262 C CA . SER A 1 171 ? 24.575 -11.215 -35.863 1.00 45.97 171 SER A CA 1
ATOM 1263 C C . SER A 1 171 ? 23.596 -11.978 -34.965 1.00 45.97 171 SER A C 1
ATOM 1265 O O . SER A 1 171 ? 23.464 -13.194 -35.048 1.00 45.97 171 SER A O 1
ATOM 1267 N N . TRP A 1 172 ? 22.895 -11.254 -34.093 1.00 45.00 172 TRP A N 1
ATOM 1268 C CA . TRP A 1 172 ? 21.779 -11.789 -33.309 1.00 45.00 172 TRP A CA 1
ATOM 1269 C C . TRP A 1 172 ? 20.544 -10.925 -33.578 1.00 45.00 172 TRP A C 1
ATOM 1271 O O . TRP A 1 172 ? 20.569 -9.707 -33.354 1.00 45.00 172 TRP A O 1
ATOM 1281 N N . THR A 1 173 ? 19.508 -11.557 -34.125 1.00 44.38 173 THR A N 1
ATOM 1282 C CA . THR A 1 173 ? 18.403 -10.933 -34.871 1.00 44.38 173 THR A CA 1
ATOM 1283 C C . THR A 1 173 ? 17.227 -10.453 -34.019 1.00 44.38 173 THR A C 1
ATOM 1285 O O . THR A 1 173 ? 16.349 -9.790 -34.556 1.00 44.38 173 THR A O 1
ATOM 1288 N N . THR A 1 174 ? 17.205 -10.693 -32.703 1.00 49.81 174 THR A N 1
ATOM 1289 C CA . THR A 1 174 ? 16.067 -10.305 -31.844 1.00 49.81 174 THR A CA 1
ATOM 1290 C C . THR A 1 174 ? 16.472 -9.583 -30.559 1.00 49.81 174 THR A C 1
ATOM 1292 O O . THR A 1 174 ? 17.505 -9.863 -29.940 1.00 49.81 174 THR A O 1
ATOM 1295 N N . ALA A 1 175 ? 15.627 -8.637 -30.135 1.00 44.09 175 ALA A N 1
ATOM 1296 C CA . ALA A 1 175 ? 15.794 -7.850 -28.912 1.00 44.09 175 ALA A CA 1
ATOM 1297 C C . ALA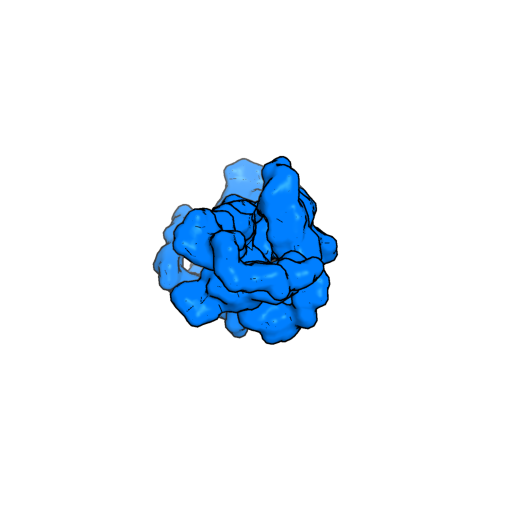 A 1 175 ? 15.835 -8.729 -27.644 1.00 44.09 175 ALA A C 1
ATOM 1299 O O . ALA A 1 175 ? 16.665 -8.497 -26.764 1.00 44.09 175 ALA A O 1
ATOM 1300 N N . ALA A 1 176 ? 15.051 -9.813 -27.610 1.00 40.97 176 ALA A N 1
ATOM 1301 C CA . ALA A 1 176 ? 15.033 -10.794 -26.523 1.00 40.97 176 ALA A CA 1
ATOM 1302 C C . ALA A 1 176 ? 16.399 -11.476 -26.280 1.00 40.97 176 ALA A C 1
ATOM 1304 O O . ALA A 1 176 ? 16.811 -11.675 -25.134 1.00 40.97 176 ALA A O 1
ATOM 1305 N N . MET A 1 177 ? 17.165 -11.777 -27.339 1.00 46.25 177 MET A N 1
ATOM 1306 C CA . MET A 1 177 ? 18.525 -12.329 -27.201 1.00 46.25 177 MET A CA 1
ATOM 1307 C C . MET A 1 177 ? 19.520 -11.309 -26.633 1.00 46.25 177 MET A C 1
ATOM 1309 O O . MET A 1 177 ? 20.463 -11.682 -25.930 1.00 46.25 177 MET A O 1
ATOM 1313 N N . ARG A 1 178 ? 19.310 -10.018 -26.911 1.00 48.66 178 ARG A N 1
ATOM 1314 C CA . ARG A 1 178 ? 20.164 -8.922 -26.430 1.00 48.66 178 ARG A CA 1
ATOM 1315 C C . ARG A 1 178 ? 19.918 -8.628 -24.946 1.00 48.66 178 ARG A C 1
ATOM 1317 O O . ARG A 1 178 ? 20.884 -8.401 -24.218 1.00 48.66 178 ARG A O 1
ATOM 1324 N N . ALA A 1 179 ? 18.669 -8.728 -24.485 1.00 43.53 179 ALA A N 1
ATOM 1325 C CA . ALA A 1 179 ? 18.304 -8.600 -23.072 1.00 43.53 179 ALA A CA 1
ATOM 1326 C C . ALA A 1 179 ? 18.910 -9.724 -22.207 1.00 43.53 179 ALA A C 1
ATOM 1328 O O . ALA A 1 179 ? 19.542 -9.441 -21.189 1.00 43.53 179 ALA A O 1
ATOM 1329 N N . ARG A 1 180 ? 18.842 -10.987 -22.664 1.00 46.59 180 ARG A N 1
ATOM 1330 C CA . ARG A 1 180 ? 19.390 -12.157 -21.941 1.00 46.59 180 ARG A CA 1
ATOM 1331 C C . ARG A 1 180 ? 20.884 -12.049 -21.604 1.00 46.59 180 ARG A C 1
ATOM 1333 O O . ARG A 1 180 ? 21.300 -12.487 -20.538 1.00 46.59 180 ARG A O 1
ATOM 1340 N N . ARG A 1 181 ? 21.707 -11.465 -22.484 1.00 44.88 181 ARG A N 1
ATOM 1341 C CA . ARG A 1 181 ? 23.157 -11.299 -22.242 1.00 44.88 181 ARG A CA 1
ATOM 1342 C C . ARG A 1 181 ? 23.511 -10.123 -21.329 1.00 44.88 181 ARG A C 1
ATOM 1344 O O . ARG A 1 181 ? 24.629 -10.090 -20.828 1.00 44.88 181 ARG A O 1
ATOM 1351 N N . CYS A 1 182 ? 22.608 -9.166 -21.119 1.00 45.81 182 CYS A N 1
ATOM 1352 C CA . CYS A 1 182 ? 22.898 -7.992 -20.293 1.00 45.81 182 CYS A CA 1
ATOM 1353 C C . CYS A 1 182 ? 22.907 -8.286 -18.787 1.00 45.81 182 CYS A C 1
ATOM 1355 O O . CYS A 1 182 ? 23.554 -7.548 -18.052 1.00 45.81 182 CYS A O 1
ATOM 1357 N N . TRP A 1 183 ? 22.218 -9.344 -18.355 1.00 41.91 183 TRP A N 1
ATOM 1358 C CA . TRP A 1 183 ? 21.971 -9.654 -16.942 1.00 41.91 183 TRP A CA 1
ATOM 1359 C C . TRP A 1 183 ? 22.563 -10.990 -16.465 1.00 41.91 183 TRP A C 1
ATOM 1361 O O . TRP A 1 183 ? 22.494 -11.304 -15.285 1.00 41.91 183 TRP A O 1
ATOM 1371 N N . ALA A 1 184 ? 23.164 -11.778 -17.360 1.00 37.34 184 ALA A N 1
ATOM 1372 C CA . ALA A 1 184 ? 23.808 -13.051 -17.021 1.00 37.34 184 ALA A CA 1
ATOM 1373 C C . ALA A 1 184 ? 25.266 -12.900 -16.522 1.00 37.34 184 ALA A C 1
ATOM 1375 O O . ALA A 1 184 ? 26.032 -13.858 -16.596 1.00 37.34 184 ALA A O 1
ATOM 1376 N N . ALA A 1 185 ? 25.684 -11.702 -16.097 1.00 35.19 185 ALA A N 1
ATOM 1377 C CA . ALA A 1 185 ? 27.055 -11.400 -15.679 1.00 35.19 185 ALA A CA 1
ATOM 1378 C C . ALA A 1 185 ? 27.106 -10.225 -14.700 1.00 35.19 185 ALA A C 1
ATOM 1380 O O . ALA A 1 185 ? 26.137 -9.445 -14.626 1.00 35.19 185 ALA A O 1
#

Sequence (185 aa):
MAPGNSFGTITVNGAFSMAAASTFEVEVDAAGNHDKVVVNGTVNLTGATLKVLAADGAYRNSTDYVIIANDGTDSVKGKFGSVFTNLAFLIPTVDYAGGTGNDVVLNLERNATLFQDVAQTKNQKAVAGALDEFPTNNPLFLAVLNQTADGARQASMRCRARSTRRWQARSWTTAAMRARRCWAA

Secondary structure (DSSP, 8-state):
----SS--EEEESS-EEEETT-EEEEEE-TTS-B-EEEESS-EEEEBPEEEEEEPSS---SEEEEEEEEE-SSSPPEEE-SEEEES-TTEEEEEEEEETTTTEEEEEEEEP---HHHH--SHHHHHHHHHHHTS-TT-HHHHHHHTS-HHHHHHHHHHHHHTTTTSTTS-----HHHHHHHHH--